Protein AF-A0A5N5CWW4-F1 (afdb_monomer)

Radius of gyration: 20.65 Å; Cα contacts (8 Å, |Δi|>4): 216; chains: 1; bounding box: 40×60×51 Å

Sequence (194 aa):
MAMMRKITRSNARIGARGPGAASEFDAEDDAEPREFLVQIKMPEDQSGAMPFVDSSMGDMQRRHPQTAERNAARVKLWEVLDKDEYKGAEMAYTYDFGDGWEHVVSVVGRAPATERITCTEGEGRGVAEDVGGTRGWERLKAAYRAENPDKEQKEKMRWFESEASNADRDGLGGNRAARWSKAEVNRSLAEAGL

Organism: NCBI:txid45133

Secondary structure (DSSP, 8-state):
-PPPPEE--------PPPP------SS-TT-S--S-SEEEEPPP-TT-S--SSHHHHTSGGG--TTSEEEEGGG--HHHHHTSGGGTT-EEEEEE-TTTTEEEEEE--------SS-------SPPPPTTS-HHHHHHHHHHHHH-SS--HHHHHHHHHHHHTSTT--TTTTTTTTTT---HHHHHHHHHHTT-

Mean predicted aligned error: 11.33 Å

pLDDT: mean 76.89, std 23.79, range [24.73, 98.38]

Structure (mmCIF, N/CA/C/O backbone):
data_AF-A0A5N5CWW4-F1
#
_entry.id   AF-A0A5N5CWW4-F1
#
loop_
_atom_site.group_PDB
_atom_site.id
_atom_site.type_symbol
_atom_site.label_atom_id
_atom_site.label_alt_id
_atom_site.label_comp_id
_atom_site.label_asym_id
_atom_site.label_entity_id
_atom_site.label_seq_id
_atom_site.pdbx_PDB_ins_code
_atom_site.Cartn_x
_atom_site.Cartn_y
_atom_site.Cartn_z
_atom_site.occupancy
_atom_site.B_iso_or_equiv
_atom_site.auth_seq_id
_atom_site.auth_comp_id
_atom_site.auth_asym_id
_atom_site.auth_atom_id
_atom_site.pdbx_PDB_model_num
ATOM 1 N N . MET A 1 1 ? -14.184 -6.454 13.287 1.00 32.53 1 MET A N 1
ATOM 2 C CA . MET A 1 1 ? -13.256 -6.072 12.199 1.00 32.53 1 MET A CA 1
ATOM 3 C C . MET A 1 1 ? -13.849 -4.891 11.434 1.00 32.53 1 MET A C 1
ATOM 5 O O . MET A 1 1 ? -15.057 -4.896 11.219 1.00 32.53 1 MET A O 1
ATOM 9 N N . ALA A 1 2 ? -13.053 -3.871 11.112 1.00 27.00 2 ALA A N 1
ATOM 10 C CA . ALA A 1 2 ? -13.451 -2.793 10.207 1.00 27.00 2 ALA A CA 1
ATOM 11 C C . ALA A 1 2 ? -13.185 -3.255 8.771 1.00 27.00 2 ALA A C 1
ATOM 13 O O . ALA A 1 2 ? -12.109 -3.779 8.492 1.00 27.00 2 ALA A O 1
ATOM 14 N N . MET A 1 3 ? -14.153 -3.104 7.874 1.00 25.17 3 MET A N 1
ATOM 15 C CA . MET A 1 3 ? -13.929 -3.351 6.451 1.00 25.17 3 MET A CA 1
ATOM 16 C C . MET A 1 3 ? -13.199 -2.118 5.890 1.00 25.17 3 MET A C 1
ATOM 18 O O . MET A 1 3 ? -13.699 -1.001 5.996 1.00 25.17 3 MET A O 1
ATOM 22 N N . MET A 1 4 ? -11.968 -2.317 5.414 1.00 27.86 4 MET A N 1
ATOM 23 C CA . MET A 1 4 ? -11.091 -1.258 4.905 1.00 27.86 4 MET A CA 1
ATOM 24 C C . MET A 1 4 ? -11.099 -1.294 3.378 1.00 27.86 4 MET A C 1
ATOM 26 O O . MET A 1 4 ? -10.860 -2.343 2.782 1.00 27.86 4 MET A O 1
ATOM 30 N N . ARG A 1 5 ? -11.349 -0.148 2.742 1.00 25.81 5 ARG A N 1
ATOM 31 C CA . ARG A 1 5 ? -11.110 0.047 1.308 1.00 25.81 5 ARG A CA 1
ATOM 32 C C . ARG A 1 5 ? -9.804 0.806 1.130 1.00 25.81 5 ARG A C 1
ATOM 34 O O . ARG A 1 5 ? -9.624 1.849 1.745 1.00 25.81 5 ARG A O 1
ATOM 41 N N . LYS A 1 6 ? -8.909 0.282 0.293 1.00 27.72 6 LYS A N 1
ATOM 42 C CA . LYS A 1 6 ? -7.669 0.956 -0.101 1.00 27.72 6 LYS A CA 1
ATOM 43 C C . LYS A 1 6 ? -7.986 1.893 -1.264 1.00 27.72 6 LYS A C 1
ATOM 45 O O . LYS A 1 6 ? -8.351 1.424 -2.335 1.00 27.72 6 LYS A O 1
ATOM 50 N N . ILE A 1 7 ? -7.841 3.199 -1.059 1.00 27.02 7 ILE A N 1
ATOM 51 C CA . ILE A 1 7 ? -7.834 4.188 -2.144 1.00 27.02 7 ILE A CA 1
ATOM 52 C C . ILE A 1 7 ? -6.430 4.785 -2.184 1.00 27.02 7 ILE A C 1
ATOM 54 O O . ILE A 1 7 ? -5.986 5.401 -1.217 1.00 27.02 7 ILE A O 1
ATOM 58 N N . THR A 1 8 ? -5.713 4.592 -3.287 1.00 27.00 8 THR A N 1
ATOM 59 C CA . THR A 1 8 ? -4.415 5.239 -3.518 1.00 27.00 8 THR A CA 1
ATOM 60 C C . THR A 1 8 ? -4.669 6.561 -4.240 1.00 27.00 8 THR A C 1
ATOM 62 O O . THR A 1 8 ? -5.159 6.557 -5.367 1.00 27.00 8 THR A O 1
ATOM 65 N N . ARG A 1 9 ? -4.377 7.701 -3.600 1.00 27.19 9 ARG A N 1
ATOM 66 C CA . ARG A 1 9 ? -4.393 9.019 -4.258 1.00 27.19 9 ARG A CA 1
ATOM 67 C C . ARG A 1 9 ? -2.968 9.463 -4.576 1.00 27.19 9 ARG A C 1
ATOM 69 O O . ARG A 1 9 ? -2.088 9.370 -3.734 1.00 27.19 9 ARG A O 1
ATOM 76 N N . SER A 1 10 ? -2.771 10.005 -5.774 1.00 27.44 10 SER A N 1
ATOM 77 C CA . SER A 1 10 ? -1.597 10.798 -6.140 1.00 27.44 10 SER A CA 1
ATOM 78 C C . SER A 1 10 ? -1.901 12.274 -5.874 1.00 27.44 10 SER A C 1
ATOM 80 O O . SER A 1 10 ? -2.689 12.868 -6.612 1.00 27.44 10 SER A O 1
ATOM 82 N N . ASN A 1 11 ? -1.308 12.883 -4.847 1.00 27.94 11 ASN A N 1
ATOM 83 C CA . ASN A 1 11 ? -1.429 14.326 -4.638 1.00 27.94 11 ASN A CA 1
ATOM 84 C C . ASN A 1 11 ? -0.206 15.056 -5.206 1.00 27.94 11 ASN A C 1
ATOM 86 O O . ASN A 1 11 ? 0.911 14.908 -4.720 1.00 27.94 11 ASN A O 1
ATOM 90 N N . ALA A 1 12 ? -0.438 15.899 -6.213 1.00 24.73 12 ALA A N 1
ATOM 91 C CA . ALA A 1 12 ? 0.430 17.027 -6.519 1.00 24.73 12 ALA A CA 1
ATOM 92 C C . ALA A 1 12 ? -0.084 18.232 -5.717 1.00 24.73 12 ALA A C 1
ATOM 94 O O . ALA A 1 12 ? -1.187 18.711 -5.972 1.00 24.73 12 ALA A O 1
ATOM 95 N N . ARG A 1 13 ? 0.687 18.724 -4.740 1.00 30.59 13 ARG A N 1
ATOM 96 C CA . ARG A 1 13 ? 0.419 20.017 -4.090 1.00 30.59 13 ARG A CA 1
ATOM 97 C C . ARG A 1 13 ? 1.291 21.081 -4.771 1.00 30.59 13 ARG A C 1
ATOM 99 O O . ARG A 1 13 ? 2.506 21.086 -4.605 1.00 30.59 13 ARG A O 1
ATOM 106 N N . ILE A 1 14 ? 0.671 21.968 -5.555 1.00 29.98 14 ILE A N 1
ATOM 107 C CA . ILE A 1 14 ? 1.264 23.239 -5.999 1.00 29.98 14 ILE A CA 1
ATOM 108 C C . ILE A 1 14 ? 0.719 24.318 -5.063 1.00 29.98 14 ILE A C 1
ATOM 110 O O . ILE A 1 14 ? -0.459 24.655 -5.135 1.00 29.98 14 ILE A O 1
ATOM 114 N N . GLY A 1 15 ? 1.569 24.841 -4.181 1.00 30.55 15 GLY A N 1
ATOM 115 C CA . GLY A 1 15 ? 1.293 26.041 -3.392 1.00 30.55 15 GLY A CA 1
ATOM 116 C C . GLY A 1 15 ? 2.209 27.167 -3.858 1.00 30.55 15 GLY A C 1
ATOM 117 O O . GLY A 1 15 ? 3.418 27.106 -3.644 1.00 30.55 15 GLY A O 1
ATOM 118 N N . ALA A 1 16 ? 1.651 28.172 -4.530 1.00 28.98 16 ALA A N 1
ATOM 119 C CA . ALA A 1 16 ? 2.377 29.374 -4.928 1.00 28.98 16 ALA A CA 1
ATOM 120 C C . ALA A 1 16 ? 2.618 30.279 -3.703 1.00 28.98 16 ALA A C 1
ATOM 122 O O . ALA A 1 16 ? 1.674 30.586 -2.980 1.00 28.98 16 ALA A O 1
ATOM 123 N N . ARG A 1 17 ? 3.861 30.737 -3.486 1.00 31.16 17 ARG A N 1
ATOM 124 C CA . ARG A 1 17 ? 4.183 31.830 -2.547 1.00 31.16 17 ARG A CA 1
ATOM 125 C C . ARG A 1 17 ? 4.415 33.125 -3.329 1.00 31.16 17 ARG A C 1
ATOM 127 O O . ARG A 1 17 ? 5.288 33.164 -4.193 1.00 31.16 17 ARG A O 1
ATOM 134 N N . GLY A 1 18 ? 3.663 34.176 -3.007 1.00 28.06 18 GLY A N 1
ATOM 135 C CA . GLY A 1 18 ? 4.027 35.567 -3.309 1.00 28.06 18 GLY A CA 1
ATOM 136 C C . GLY A 1 18 ? 4.811 36.184 -2.136 1.00 28.06 18 GLY A C 1
ATOM 137 O O . GLY A 1 18 ? 4.657 35.698 -1.014 1.00 28.06 18 GLY A O 1
ATOM 138 N N . PRO A 1 19 ? 5.666 37.204 -2.350 1.00 41.19 19 PRO A N 1
ATOM 139 C CA . PRO A 1 19 ? 6.548 37.724 -1.308 1.00 41.19 19 PRO A CA 1
ATOM 140 C C . PRO A 1 19 ? 5.951 38.951 -0.596 1.00 41.19 19 PRO A C 1
ATOM 142 O O . PRO A 1 19 ? 5.383 39.831 -1.237 1.00 41.19 19 PRO A O 1
ATOM 145 N N . GLY A 1 20 ? 6.153 39.049 0.720 1.00 27.48 20 GLY A N 1
ATOM 146 C CA . GLY A 1 20 ? 5.870 40.258 1.501 1.00 27.48 20 GLY A CA 1
ATOM 147 C C . GLY A 1 20 ? 6.023 40.011 3.001 1.00 27.48 20 GLY A C 1
ATOM 148 O O . GLY A 1 20 ? 5.318 39.184 3.557 1.00 27.48 20 GLY A O 1
ATOM 149 N N . ALA A 1 21 ? 6.992 40.681 3.620 1.00 33.19 21 ALA A N 1
ATOM 150 C CA . ALA A 1 21 ? 7.480 40.458 4.980 1.00 33.19 21 ALA A CA 1
ATOM 151 C C . ALA A 1 21 ? 6.640 41.135 6.079 1.00 33.19 21 ALA A C 1
ATOM 153 O O . ALA A 1 21 ? 6.164 42.245 5.865 1.00 33.19 21 ALA A O 1
ATOM 154 N N . ALA A 1 22 ? 6.600 40.535 7.274 1.00 28.39 22 ALA A N 1
ATOM 155 C CA . ALA A 1 22 ? 6.958 41.158 8.558 1.00 28.39 22 ALA A CA 1
ATOM 156 C C . ALA A 1 22 ? 6.936 40.101 9.680 1.00 28.39 22 ALA A C 1
ATOM 158 O O . ALA A 1 22 ? 6.179 39.141 9.625 1.00 28.39 22 ALA A O 1
ATOM 159 N N . SER A 1 23 ? 7.820 40.276 10.657 1.00 41.50 23 SER A N 1
ATOM 160 C CA . SER A 1 23 ? 8.049 39.424 11.823 1.00 41.50 23 SER A CA 1
ATOM 161 C C . SER A 1 23 ? 7.227 39.873 13.033 1.00 41.50 23 SER A C 1
ATOM 163 O O . SER A 1 23 ? 7.379 41.025 13.431 1.00 41.50 23 SER A O 1
ATOM 165 N N . GLU A 1 24 ? 6.513 38.957 13.687 1.00 32.34 24 GLU A N 1
ATOM 166 C CA . GLU A 1 24 ? 6.088 39.069 15.091 1.00 32.34 24 GLU A CA 1
ATOM 167 C C . GLU A 1 24 ? 6.234 37.686 15.747 1.00 32.34 24 GLU A C 1
ATOM 169 O O . GLU A 1 24 ? 5.484 36.753 15.486 1.00 32.34 24 GLU A O 1
ATOM 174 N N . PHE A 1 25 ? 7.301 37.541 16.532 1.00 36.69 25 PHE A N 1
ATOM 175 C CA . PHE A 1 25 ? 7.529 36.408 17.421 1.00 36.69 25 PHE A CA 1
ATOM 176 C C . PHE A 1 25 ? 6.499 36.465 18.568 1.00 36.69 25 PHE A C 1
ATOM 178 O O . PHE A 1 25 ? 6.293 37.531 19.145 1.00 36.69 25 PHE A O 1
ATOM 185 N N . ASP A 1 26 ? 5.922 35.305 18.897 1.00 34.69 26 ASP A N 1
ATOM 186 C CA . ASP A 1 26 ? 5.201 34.970 20.141 1.00 34.69 26 ASP A CA 1
ATOM 187 C C . ASP A 1 26 ? 3.669 35.176 20.232 1.00 34.69 26 ASP A C 1
ATOM 189 O O . ASP A 1 26 ? 3.158 35.404 21.330 1.00 34.69 26 ASP A O 1
ATOM 193 N N . ALA A 1 27 ? 2.898 35.005 19.143 1.00 36.25 27 ALA A N 1
ATOM 194 C CA . ALA A 1 27 ? 1.426 34.906 19.259 1.00 36.25 27 ALA A CA 1
ATOM 195 C C . ALA A 1 27 ? 0.663 34.136 18.146 1.00 36.25 27 ALA A C 1
ATOM 197 O O . ALA A 1 27 ? -0.496 34.456 17.898 1.00 36.25 27 ALA A O 1
ATOM 198 N N . GLU A 1 28 ? 1.240 33.125 17.482 1.00 40.12 28 GLU A N 1
ATOM 199 C CA . GLU A 1 28 ? 0.526 32.373 16.417 1.00 40.12 28 GLU A CA 1
ATOM 200 C C . GLU A 1 28 ? 0.679 30.838 16.479 1.00 40.12 28 GLU A C 1
ATOM 202 O O . GLU A 1 28 ? 0.595 30.164 15.459 1.00 40.12 28 GLU A O 1
ATOM 207 N N . ASP A 1 29 ? 0.846 30.233 17.660 1.00 42.72 29 ASP A N 1
ATOM 208 C CA . ASP A 1 29 ? 0.861 28.753 17.763 1.00 42.72 29 ASP A CA 1
ATOM 209 C C . ASP A 1 29 ? -0.559 28.127 17.784 1.00 42.72 29 ASP A C 1
ATOM 211 O O . ASP A 1 29 ? -0.733 26.910 17.856 1.00 42.72 29 ASP A O 1
ATOM 215 N N . ASP A 1 30 ? -1.594 28.970 17.664 1.00 48.00 30 ASP A N 1
ATOM 216 C CA . ASP A 1 30 ? -3.008 28.583 17.568 1.00 48.00 30 ASP A CA 1
ATOM 217 C C . ASP A 1 30 ? -3.563 28.590 16.123 1.00 48.00 30 ASP A C 1
ATOM 219 O O . ASP A 1 30 ? -4.758 28.361 15.924 1.00 48.00 30 ASP A O 1
ATOM 223 N N . ALA A 1 31 ? -2.732 28.854 15.104 1.00 54.62 31 ALA A N 1
ATOM 224 C CA . ALA A 1 31 ? -3.215 29.208 13.761 1.00 54.62 31 ALA A CA 1
ATOM 225 C C . ALA A 1 31 ? -3.203 28.084 12.706 1.00 54.62 31 ALA A C 1
ATOM 227 O O . ALA A 1 31 ? -3.960 28.168 11.736 1.00 54.62 31 ALA A O 1
ATOM 228 N N . GLU A 1 32 ? -2.394 27.033 12.853 1.00 56.59 32 GLU A N 1
ATOM 229 C CA . GLU A 1 32 ? -2.381 25.931 11.880 1.00 56.59 32 GLU A CA 1
ATOM 230 C C . GLU A 1 32 ? -3.501 24.931 12.227 1.00 56.59 32 GLU A C 1
ATOM 232 O O . GLU A 1 32 ? -3.465 24.297 13.285 1.00 56.59 32 GLU A O 1
ATOM 237 N N . PRO A 1 33 ? -4.540 24.776 11.382 1.00 63.44 33 PRO A N 1
ATOM 238 C CA . PRO A 1 33 ? -5.581 23.797 11.643 1.00 63.44 33 PRO A CA 1
ATOM 239 C C . PRO A 1 33 ? -4.962 22.399 11.651 1.00 63.44 33 PRO A C 1
ATOM 241 O O . PRO A 1 33 ? -4.379 21.972 10.655 1.00 63.44 33 PRO A O 1
ATOM 244 N N . ARG A 1 34 ? -5.134 21.667 12.760 1.00 67.38 34 ARG A N 1
ATOM 245 C CA . ARG A 1 34 ? -4.663 20.280 12.876 1.00 67.38 34 ARG A CA 1
ATOM 246 C C . ARG A 1 34 ? -5.070 19.455 11.649 1.00 67.38 34 ARG A C 1
ATOM 248 O O . ARG A 1 34 ? -6.258 19.279 11.377 1.00 67.38 34 ARG A O 1
ATOM 255 N N . GLU A 1 35 ? -4.088 18.909 10.933 1.00 75.12 35 GLU A N 1
ATOM 256 C CA . GLU A 1 35 ? -4.351 17.999 9.807 1.00 75.12 35 GLU A CA 1
ATOM 257 C C . GLU A 1 35 ? -4.931 16.664 10.313 1.00 75.12 35 GLU A C 1
ATOM 259 O O . GLU A 1 35 ? -5.760 16.046 9.646 1.00 75.12 35 GLU A O 1
ATOM 264 N N . PHE A 1 36 ? -4.566 16.251 11.536 1.00 83.81 36 PHE A N 1
ATOM 265 C CA . PHE A 1 36 ? -4.995 14.989 12.143 1.00 83.81 36 PHE A CA 1
ATOM 266 C C . PHE A 1 36 ? -5.551 15.168 13.562 1.00 83.81 36 PHE A C 1
ATOM 268 O O . PHE A 1 36 ? -5.040 15.956 14.361 1.00 83.81 36 PHE A O 1
ATOM 275 N N . LEU A 1 37 ? -6.565 14.363 13.904 1.00 84.94 37 LEU A N 1
ATOM 276 C CA . LEU A 1 37 ? -7.152 14.304 15.253 1.00 84.94 37 LEU A CA 1
ATOM 277 C C . LEU A 1 37 ? -6.210 13.634 16.269 1.00 84.94 37 LEU A C 1
ATOM 279 O O . LEU A 1 37 ? -6.139 14.049 17.423 1.00 84.94 37 LEU A O 1
ATOM 283 N N . VAL A 1 38 ? -5.492 12.595 15.837 1.00 88.44 38 VAL A N 1
ATOM 284 C CA . VAL A 1 38 ? -4.499 11.845 16.617 1.00 88.44 38 VAL A CA 1
ATOM 285 C C . VAL A 1 38 ? -3.483 11.231 15.658 1.00 88.44 38 VAL A C 1
ATOM 287 O O . VAL A 1 38 ? -3.852 10.791 14.569 1.00 88.44 38 VAL A O 1
ATOM 290 N N . GLN A 1 39 ? -2.220 11.161 16.070 1.00 88.25 39 GLN A N 1
ATOM 291 C CA . GLN A 1 39 ? -1.164 10.479 15.330 1.00 88.25 39 GLN A CA 1
ATOM 292 C C . GLN A 1 39 ? -0.705 9.255 16.120 1.00 88.25 39 GLN A C 1
ATOM 294 O O . GLN A 1 39 ? -0.367 9.346 17.300 1.00 88.25 39 GLN A O 1
ATOM 299 N N . ILE A 1 40 ? -0.722 8.084 15.487 1.00 87.75 40 ILE A N 1
ATOM 300 C CA . ILE A 1 40 ? -0.295 6.829 16.109 1.00 87.75 40 ILE A CA 1
ATOM 301 C C . ILE A 1 40 ? 0.982 6.385 15.410 1.00 87.75 40 ILE A C 1
ATOM 303 O O . ILE A 1 40 ? 0.954 6.065 14.225 1.00 87.75 40 ILE A O 1
ATOM 307 N N . LYS A 1 41 ? 2.094 6.381 16.142 1.00 85.19 41 LYS A N 1
ATOM 308 C CA . LYS A 1 41 ? 3.425 6.091 15.603 1.00 85.19 41 LYS A CA 1
ATOM 309 C C . LYS A 1 41 ? 3.938 4.762 16.122 1.00 85.19 41 LYS A C 1
ATOM 311 O O . LYS A 1 41 ? 3.713 4.417 17.287 1.00 85.19 41 LYS A O 1
ATOM 316 N N . MET A 1 42 ? 4.648 4.026 15.275 1.00 77.12 42 MET A N 1
ATOM 317 C CA . MET A 1 42 ? 5.473 2.925 15.764 1.00 77.12 42 MET A CA 1
ATOM 318 C C . MET A 1 42 ? 6.508 3.480 16.753 1.00 77.12 42 MET A C 1
ATOM 320 O O . MET A 1 42 ? 6.942 4.622 16.592 1.00 77.12 42 MET A O 1
ATOM 324 N N . PRO A 1 43 ? 6.866 2.729 17.808 1.00 67.06 43 PRO A N 1
ATOM 325 C CA . PRO A 1 43 ? 7.957 3.146 18.676 1.00 67.06 43 PRO A CA 1
ATOM 326 C C . PRO A 1 43 ? 9.224 3.339 17.841 1.00 67.06 43 PRO A C 1
ATOM 328 O O . PRO A 1 43 ? 9.528 2.499 16.996 1.00 67.06 43 PRO A O 1
ATOM 331 N N . GLU A 1 44 ? 9.964 4.419 18.096 1.00 62.50 44 GLU A N 1
ATOM 332 C CA . GLU A 1 44 ? 11.325 4.542 17.580 1.00 62.50 44 GLU A CA 1
ATOM 333 C C . GLU A 1 44 ? 12.128 3.321 18.040 1.00 62.50 44 GLU A C 1
ATOM 335 O O . GLU A 1 44 ? 12.092 2.948 19.219 1.00 62.50 44 GLU A O 1
ATOM 340 N N . ASP A 1 45 ? 12.818 2.675 17.101 1.00 53.06 45 ASP A N 1
ATOM 341 C CA . ASP A 1 45 ? 13.700 1.565 17.420 1.00 53.06 45 ASP A CA 1
ATOM 342 C C . ASP A 1 45 ? 14.857 2.071 18.294 1.00 53.06 45 ASP A C 1
ATOM 344 O O . ASP A 1 45 ? 15.797 2.713 17.826 1.00 53.06 45 ASP A O 1
ATOM 348 N N . GLN A 1 46 ? 14.782 1.776 19.593 1.00 47.44 46 GLN A N 1
ATOM 349 C CA . GLN A 1 46 ? 15.811 2.136 20.570 1.00 47.44 46 GLN A CA 1
ATOM 350 C C . GLN A 1 46 ? 17.077 1.274 20.440 1.00 47.44 46 GLN A C 1
ATOM 352 O O . GLN A 1 46 ? 18.048 1.521 21.155 1.00 47.44 46 GLN A O 1
ATOM 357 N N . SER A 1 47 ? 17.090 0.258 19.564 1.00 46.59 47 SER A N 1
ATOM 358 C CA . SER A 1 47 ? 18.227 -0.656 19.403 1.00 46.59 47 SER A CA 1
ATOM 359 C C . SER A 1 47 ? 19.440 -0.016 18.721 1.00 46.59 47 SER A C 1
ATOM 361 O O . SER A 1 47 ? 20.534 -0.577 18.769 1.00 46.59 47 SER A O 1
ATOM 363 N N . GLY A 1 48 ? 19.268 1.147 18.080 1.00 44.28 48 GLY A N 1
ATOM 364 C CA . GLY A 1 48 ? 20.339 1.840 17.362 1.00 44.28 48 GLY A CA 1
ATOM 365 C C . GLY A 1 48 ? 20.858 1.091 16.129 1.00 44.28 48 GLY A C 1
ATOM 366 O O . GLY A 1 48 ? 21.813 1.556 15.508 1.00 44.28 48 GLY A O 1
ATOM 367 N N . ALA A 1 49 ? 20.251 -0.043 15.754 1.00 43.91 49 ALA A N 1
ATOM 368 C CA . ALA A 1 49 ? 20.735 -0.877 14.661 1.00 43.91 49 ALA A CA 1
ATOM 369 C C . ALA A 1 49 ? 20.375 -0.315 13.279 1.00 43.91 49 ALA A C 1
ATOM 371 O O . ALA A 1 49 ? 21.145 -0.528 12.350 1.00 43.91 49 ALA A O 1
ATOM 372 N N . MET A 1 50 ? 19.279 0.444 13.134 1.00 42.06 50 MET A N 1
ATOM 373 C CA . MET A 1 50 ? 18.922 1.147 11.889 1.00 42.06 50 MET A CA 1
ATOM 374 C C . MET A 1 50 ? 18.038 2.389 12.159 1.00 42.06 50 MET A C 1
ATOM 376 O O . MET A 1 50 ? 16.858 2.387 11.820 1.00 42.06 50 MET A O 1
ATOM 380 N N . PRO A 1 51 ? 18.564 3.494 12.720 1.00 41.50 51 PRO A N 1
ATOM 381 C CA . PRO A 1 51 ? 17.772 4.706 12.982 1.00 41.50 51 PRO A CA 1
ATOM 382 C C . PRO A 1 51 ? 17.421 5.519 11.713 1.00 41.50 51 PRO A C 1
ATOM 384 O O . PRO A 1 51 ? 16.947 6.648 11.814 1.00 41.50 51 PRO A O 1
ATOM 387 N N . PHE A 1 52 ? 17.694 5.006 10.507 1.00 42.47 52 PHE A N 1
ATOM 388 C CA . PHE A 1 52 ? 17.879 5.870 9.339 1.00 42.47 52 PHE A CA 1
ATOM 389 C C . PHE A 1 52 ? 16.699 5.991 8.375 1.00 42.47 52 PHE A C 1
ATOM 391 O O . PHE A 1 52 ? 16.514 7.088 7.858 1.00 42.47 52 PHE A O 1
ATOM 398 N N . VAL A 1 53 ? 15.898 4.956 8.113 1.00 48.47 53 VAL A N 1
ATOM 399 C CA . VAL A 1 53 ? 14.958 5.059 6.977 1.00 48.47 53 VAL A CA 1
ATOM 400 C C . VAL A 1 53 ? 13.757 5.947 7.319 1.00 48.47 53 VAL A C 1
ATOM 402 O O . VAL A 1 53 ? 13.559 6.972 6.673 1.00 48.47 53 VAL A O 1
ATOM 405 N N . ASP A 1 54 ? 13.035 5.648 8.403 1.00 47.69 54 ASP A N 1
ATOM 406 C CA . ASP A 1 54 ? 11.854 6.436 8.781 1.00 47.69 54 ASP A CA 1
ATOM 407 C C . ASP A 1 54 ? 12.199 7.632 9.685 1.00 47.69 54 ASP A C 1
ATOM 409 O O . ASP A 1 54 ? 11.862 8.785 9.390 1.00 47.69 54 ASP A O 1
ATOM 413 N N . SER A 1 55 ? 12.941 7.408 10.769 1.00 48.06 55 SER A N 1
ATOM 414 C CA . SER A 1 55 ? 13.170 8.449 11.780 1.00 48.06 55 SER A CA 1
ATOM 415 C C . SER A 1 55 ? 13.999 9.640 11.273 1.00 48.06 55 SER A C 1
ATOM 417 O O . SER A 1 55 ? 13.779 10.763 11.724 1.00 48.06 55 SER A O 1
ATOM 419 N N . SER A 1 56 ? 14.922 9.433 10.321 1.00 46.66 56 SER A N 1
ATOM 420 C CA . SER A 1 56 ? 15.832 10.493 9.851 1.00 46.66 56 SER A CA 1
ATOM 421 C C . SER A 1 56 ? 15.345 11.265 8.617 1.00 46.66 56 SER A C 1
ATOM 423 O O . SER A 1 56 ? 15.760 12.409 8.428 1.00 46.66 56 SER A O 1
ATOM 425 N N . MET A 1 57 ? 14.450 10.692 7.799 1.00 51.00 57 MET A N 1
ATOM 426 C CA . MET A 1 57 ? 14.054 11.295 6.516 1.00 51.00 57 MET A CA 1
ATOM 427 C C . MET A 1 57 ? 12.703 12.024 6.523 1.00 51.00 57 MET A C 1
ATOM 429 O O . MET A 1 57 ? 12.486 12.863 5.651 1.00 51.00 57 MET A O 1
ATOM 433 N N . GLY A 1 58 ? 11.808 11.786 7.496 1.00 52.72 58 GLY A N 1
ATOM 434 C CA . GLY A 1 58 ? 10.482 12.425 7.448 1.00 52.72 58 GLY A CA 1
ATOM 435 C C . GLY A 1 58 ? 9.645 12.492 8.727 1.00 52.72 58 GLY A C 1
ATOM 436 O O . GLY A 1 58 ? 8.570 13.091 8.685 1.00 52.72 58 GLY A O 1
ATOM 437 N N . ASP A 1 59 ? 10.063 11.910 9.859 1.00 60.88 59 ASP A N 1
ATOM 438 C CA . ASP A 1 59 ? 9.223 11.934 11.073 1.00 60.88 59 ASP A CA 1
ATOM 439 C C . ASP A 1 59 ? 9.170 13.317 11.750 1.00 60.88 59 ASP A C 1
ATOM 441 O O . ASP A 1 59 ? 8.094 13.792 12.115 1.00 60.88 59 ASP A O 1
ATOM 445 N N . MET A 1 60 ? 10.308 14.021 11.852 1.00 53.31 60 MET A N 1
ATOM 446 C CA . MET A 1 60 ? 10.358 15.344 12.498 1.00 53.31 60 MET A CA 1
ATOM 447 C C . MET A 1 60 ? 9.511 16.404 11.780 1.00 53.31 60 MET A C 1
ATOM 449 O O . MET A 1 60 ? 8.917 17.251 12.439 1.00 53.31 60 MET A O 1
ATOM 453 N N . GLN A 1 61 ? 9.412 16.346 10.448 1.00 57.12 61 GLN A N 1
ATOM 454 C CA . GLN A 1 61 ? 8.610 17.294 9.656 1.00 57.12 61 GLN A CA 1
ATOM 455 C C . GLN A 1 61 ? 7.097 17.047 9.759 1.00 57.12 61 GLN A C 1
ATOM 457 O O . GLN A 1 61 ? 6.316 17.859 9.275 1.00 57.12 61 GLN A O 1
ATOM 462 N N . ARG A 1 62 ? 6.675 15.933 10.370 1.00 64.56 62 ARG A N 1
ATOM 463 C CA . ARG A 1 62 ? 5.266 15.520 10.472 1.00 64.56 62 ARG A CA 1
ATOM 464 C C . ARG A 1 62 ? 4.716 15.568 11.894 1.00 64.56 62 ARG A C 1
ATOM 466 O O . ARG A 1 62 ? 3.647 15.013 12.150 1.00 64.56 62 ARG A O 1
ATOM 473 N N . ARG A 1 63 ? 5.442 16.211 12.811 1.00 68.81 63 ARG A N 1
ATOM 474 C CA . ARG A 1 63 ? 4.930 16.564 14.137 1.00 68.81 63 ARG A CA 1
ATOM 475 C C . ARG A 1 63 ? 4.071 17.813 14.008 1.00 68.81 63 ARG A C 1
ATOM 477 O O . ARG A 1 63 ? 4.497 18.785 13.393 1.00 68.81 63 ARG A O 1
ATOM 484 N N . HIS A 1 64 ? 2.889 17.788 14.607 1.00 69.69 64 HIS A N 1
ATOM 485 C CA . HIS A 1 64 ? 2.015 18.952 14.677 1.00 69.69 64 HIS A CA 1
ATOM 486 C C . HIS A 1 64 ? 1.791 19.311 16.150 1.00 69.69 64 HIS A C 1
ATOM 488 O O . HIS A 1 64 ? 1.392 18.427 16.914 1.00 69.69 64 HIS A O 1
ATOM 494 N N . PRO A 1 65 ? 2.015 20.571 16.571 1.00 71.75 65 PRO A N 1
ATOM 495 C CA . PRO A 1 65 ? 1.975 20.956 17.986 1.00 71.75 65 PRO A CA 1
ATOM 496 C C . PRO A 1 65 ? 0.617 20.671 18.644 1.00 71.75 65 PRO A C 1
ATOM 498 O O . PRO A 1 65 ? 0.552 20.347 19.827 1.00 71.75 65 PRO A O 1
ATOM 501 N N . GLN A 1 66 ? -0.466 20.706 17.862 1.00 77.44 66 GLN A N 1
ATOM 502 C CA . GLN A 1 66 ? -1.831 20.463 18.342 1.00 77.44 66 GLN A CA 1
ATOM 503 C C . GLN A 1 66 ? -2.368 19.041 18.072 1.00 77.44 66 GLN A C 1
ATOM 505 O O . GLN A 1 66 ? -3.531 18.758 18.368 1.00 77.44 66 GLN A O 1
ATOM 510 N N . THR A 1 67 ? -1.571 18.135 17.490 1.00 82.94 67 THR A N 1
ATOM 511 C CA . THR A 1 67 ? -1.998 16.744 17.255 1.00 82.94 67 THR A CA 1
ATOM 512 C C . THR A 1 67 ? -1.376 15.836 18.303 1.00 82.94 67 THR A C 1
ATOM 514 O O . THR A 1 67 ? -0.161 15.689 18.382 1.00 82.94 67 THR A O 1
ATOM 517 N N . ALA A 1 68 ? -2.218 15.176 19.098 1.00 85.50 68 ALA A N 1
ATOM 518 C CA . ALA A 1 68 ? -1.741 14.237 20.103 1.00 85.50 68 ALA A CA 1
ATOM 519 C C . ALA A 1 68 ? -1.045 13.029 19.452 1.00 85.50 68 ALA A C 1
ATOM 521 O O . ALA A 1 68 ? -1.637 12.344 18.614 1.00 85.50 68 ALA A O 1
ATOM 522 N N . GLU A 1 69 ? 0.175 12.725 19.893 1.00 87.06 69 GLU A N 1
ATOM 523 C CA . GLU A 1 69 ? 0.911 11.530 19.480 1.00 87.06 69 GLU A CA 1
ATOM 524 C C . GLU A 1 69 ? 0.701 10.373 20.468 1.00 87.06 69 GLU A C 1
ATOM 526 O O . GLU A 1 69 ? 0.684 10.548 21.691 1.00 87.06 69 GLU A O 1
ATOM 531 N N . ARG A 1 70 ? 0.547 9.153 19.947 1.00 88.31 70 ARG A N 1
ATOM 532 C CA . ARG A 1 70 ? 0.428 7.922 20.741 1.00 88.31 70 ARG A CA 1
ATOM 533 C C . ARG A 1 70 ? 1.321 6.823 20.171 1.00 88.31 70 ARG A C 1
ATOM 535 O O . ARG A 1 70 ? 1.469 6.685 18.963 1.00 88.31 70 ARG A O 1
ATOM 542 N N . ASN A 1 71 ? 1.860 5.984 21.053 1.00 86.75 71 ASN A N 1
ATOM 543 C CA . ASN A 1 71 ? 2.682 4.835 20.673 1.00 86.75 71 ASN A CA 1
ATOM 544 C C . ASN A 1 71 ? 1.804 3.638 20.268 1.00 86.75 71 ASN A C 1
ATOM 546 O O . ASN A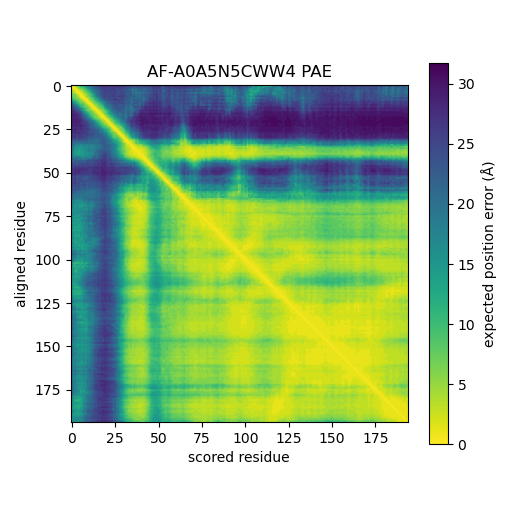 1 71 ? 1.051 3.124 21.097 1.00 86.75 71 ASN A O 1
ATOM 550 N N . ALA A 1 72 ? 1.947 3.160 19.032 1.00 86.88 72 ALA A N 1
ATOM 551 C CA . ALA A 1 72 ? 1.176 2.063 18.449 1.00 86.88 72 ALA A CA 1
ATOM 552 C C . ALA A 1 72 ? 1.215 0.772 19.282 1.00 86.88 72 ALA A C 1
ATOM 554 O O . ALA A 1 72 ? 0.200 0.090 19.398 1.00 86.88 72 ALA A O 1
ATOM 555 N N . ALA A 1 73 ? 2.336 0.463 19.945 1.00 86.56 73 ALA A N 1
ATOM 556 C CA . ALA A 1 73 ? 2.460 -0.726 20.795 1.00 86.56 73 ALA A CA 1
ATOM 557 C C . ALA A 1 73 ? 1.577 -0.660 22.056 1.00 86.56 73 ALA A C 1
ATOM 559 O O . ALA A 1 73 ? 1.296 -1.681 22.687 1.00 86.56 73 ALA A O 1
ATOM 560 N N . ARG A 1 74 ? 1.139 0.546 22.437 1.00 89.62 74 ARG A N 1
ATOM 561 C CA . ARG A 1 74 ? 0.344 0.820 23.643 1.00 89.62 74 ARG A CA 1
ATOM 562 C C . ARG A 1 74 ? -1.094 1.226 23.336 1.00 89.62 74 ARG A C 1
ATOM 564 O O . ARG A 1 74 ? -1.816 1.580 24.263 1.00 89.62 74 ARG A O 1
ATOM 571 N N . VAL A 1 75 ? -1.498 1.203 22.068 1.00 89.75 75 VAL A N 1
ATOM 572 C CA . VAL A 1 75 ? -2.853 1.558 21.644 1.00 89.75 75 VAL A CA 1
ATOM 573 C C . VAL A 1 75 ? -3.527 0.337 21.051 1.00 89.75 75 VAL A C 1
ATOM 575 O O . VAL A 1 75 ? -2.996 -0.322 20.160 1.00 89.75 75 VAL A O 1
ATOM 578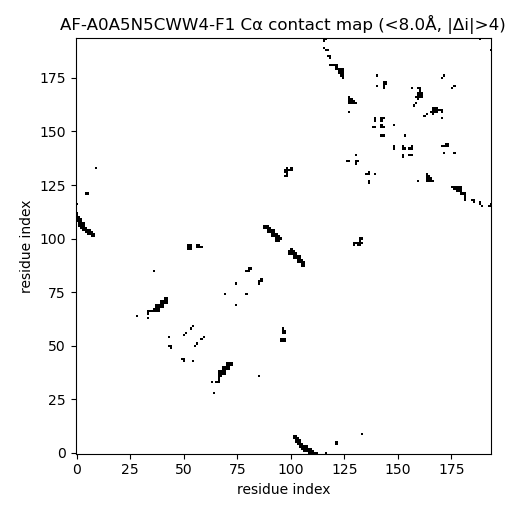 N N . LYS A 1 76 ? -4.725 0.032 21.538 1.00 89.44 76 LYS A N 1
ATOM 579 C CA . LYS A 1 76 ? -5.589 -0.967 20.914 1.00 89.44 76 LYS A CA 1
ATOM 580 C C . LYS A 1 76 ? -6.534 -0.283 19.939 1.00 89.44 76 LYS A C 1
ATOM 582 O O . LYS A 1 76 ? -7.000 0.827 20.180 1.00 89.44 76 LYS A O 1
ATOM 587 N N . LEU A 1 77 ? -6.851 -0.966 18.840 1.00 87.31 77 LEU A N 1
ATOM 588 C CA . LEU A 1 77 ? -7.649 -0.384 17.761 1.00 87.31 77 LEU A CA 1
ATOM 589 C C . LEU A 1 77 ? -9.023 0.117 18.249 1.00 87.31 77 LEU A C 1
ATOM 591 O O . LEU A 1 77 ? -9.462 1.187 17.842 1.00 87.31 77 LEU A O 1
ATOM 595 N N . TRP A 1 78 ? -9.678 -0.609 19.161 1.00 86.75 78 TRP A N 1
ATOM 596 C CA . TRP A 1 78 ? -10.977 -0.210 19.718 1.00 86.75 78 TRP A CA 1
ATOM 597 C C . TRP A 1 78 ? -10.905 1.057 20.585 1.00 86.75 78 TRP A C 1
ATOM 599 O O . TRP A 1 78 ? -11.849 1.833 20.590 1.00 86.75 78 TRP A O 1
ATOM 609 N N . GLU A 1 79 ? -9.777 1.344 21.246 1.00 89.00 79 GLU A N 1
ATOM 610 C CA . GLU A 1 79 ? -9.604 2.577 22.042 1.00 89.00 79 GLU A CA 1
ATOM 611 C C . GLU A 1 79 ? -9.598 3.846 21.183 1.00 89.00 79 GLU A C 1
ATOM 613 O O . GLU A 1 79 ? -9.700 4.960 21.702 1.00 89.00 79 GLU A O 1
ATOM 618 N N . VAL A 1 80 ? -9.405 3.673 19.878 1.00 89.06 80 VAL A N 1
ATOM 619 C CA . VAL A 1 80 ? -9.507 4.725 18.876 1.00 89.06 80 VAL A CA 1
ATOM 620 C C . VAL A 1 80 ? -10.881 4.605 18.226 1.00 89.06 80 VAL A C 1
ATOM 622 O O . VAL A 1 80 ? -11.732 5.464 18.419 1.00 89.06 80 VAL A O 1
ATOM 625 N N . LEU A 1 81 ? -11.156 3.497 17.539 1.00 87.62 81 LEU A N 1
ATOM 626 C CA . LEU A 1 81 ? -12.339 3.379 16.685 1.00 87.62 81 LEU A CA 1
ATOM 627 C C . LEU A 1 81 ? -13.692 3.422 17.421 1.00 87.62 81 LEU A C 1
ATOM 629 O O . LEU A 1 81 ? -14.711 3.604 16.753 1.00 87.62 81 LEU A O 1
ATOM 633 N N . ASP A 1 82 ? -13.740 3.218 18.743 1.00 88.56 82 ASP A N 1
ATOM 634 C CA . ASP A 1 82 ? -14.985 3.289 19.530 1.00 88.56 82 ASP A CA 1
ATOM 635 C C . ASP A 1 82 ? -15.277 4.694 20.075 1.00 88.56 82 ASP A C 1
ATOM 637 O O . ASP A 1 82 ? -16.390 4.941 20.543 1.00 88.56 82 ASP A O 1
ATOM 641 N N . LYS A 1 83 ? -14.320 5.628 20.011 1.00 89.69 83 LYS A N 1
ATOM 642 C CA . LYS A 1 83 ? -14.529 6.995 20.498 1.00 89.69 83 LYS A CA 1
ATOM 643 C C . LYS A 1 83 ? -15.444 7.773 19.563 1.00 89.69 83 LYS A C 1
ATOM 645 O O . LYS A 1 83 ? -15.203 7.827 18.359 1.00 89.69 83 LYS A O 1
ATOM 650 N N . ASP A 1 84 ? -16.434 8.451 20.140 1.00 89.81 84 ASP A N 1
ATOM 651 C CA . ASP A 1 84 ? -17.367 9.302 19.393 1.00 89.81 84 ASP A CA 1
ATOM 652 C C . ASP A 1 84 ? -16.653 10.383 18.573 1.00 89.81 84 ASP A C 1
ATOM 654 O O . ASP A 1 84 ? -17.047 10.639 17.441 1.00 89.81 84 ASP A O 1
ATOM 658 N N . GLU A 1 85 ? -15.555 10.939 19.095 1.00 88.38 85 GLU A N 1
ATOM 659 C CA . GLU A 1 85 ? -14.721 11.934 18.405 1.00 88.38 85 GLU A CA 1
ATOM 660 C C . GLU A 1 85 ? -14.170 11.440 17.055 1.00 88.38 85 GLU A C 1
ATOM 662 O O . GLU A 1 85 ? -13.955 12.241 16.150 1.00 88.38 85 GLU A O 1
ATOM 667 N N . TYR A 1 86 ? -13.940 10.132 16.900 1.00 87.44 86 TYR A N 1
ATOM 668 C CA . TYR A 1 86 ? -13.328 9.556 15.695 1.00 87.44 86 TYR A CA 1
ATOM 669 C C . TYR A 1 86 ? -14.346 8.841 14.798 1.00 87.44 86 TYR A C 1
ATOM 671 O O . TYR A 1 86 ? -13.980 8.272 13.766 1.00 87.44 86 TYR A O 1
ATOM 679 N N . LYS A 1 87 ? -15.636 8.852 15.160 1.00 86.88 87 LYS A N 1
ATOM 680 C CA . LYS A 1 87 ? -16.682 8.246 14.331 1.00 86.88 87 LYS A CA 1
ATOM 681 C C . LYS A 1 87 ? -16.778 8.971 12.990 1.00 86.88 87 LYS A C 1
ATOM 683 O O . LYS A 1 87 ? -16.989 10.175 12.934 1.00 86.88 87 LYS A O 1
ATOM 688 N N . GLY A 1 88 ? -16.653 8.207 11.906 1.00 85.00 88 GLY A N 1
ATOM 689 C CA . GLY A 1 88 ? -16.700 8.728 10.538 1.00 85.00 88 GLY A CA 1
ATOM 690 C C . GLY A 1 88 ? -15.396 9.366 10.048 1.00 85.00 88 GLY A C 1
ATOM 691 O O . GLY A 1 88 ? -15.350 9.791 8.898 1.00 85.00 88 GLY A O 1
ATOM 692 N N . ALA A 1 89 ? -14.344 9.409 10.871 1.00 87.56 89 ALA A N 1
ATOM 693 C CA . ALA A 1 89 ? -13.035 9.884 10.442 1.00 87.56 89 ALA A CA 1
ATOM 694 C C . ALA A 1 89 ? -12.339 8.871 9.513 1.00 87.56 89 ALA A C 1
ATOM 696 O O . ALA A 1 89 ? -12.502 7.654 9.651 1.00 87.56 89 ALA A O 1
ATOM 697 N N . GLU A 1 90 ? -11.525 9.385 8.593 1.00 89.50 90 GLU A N 1
ATOM 698 C CA . GLU A 1 90 ? -10.580 8.587 7.811 1.00 89.50 90 GLU A CA 1
ATOM 699 C C . GLU A 1 90 ? -9.222 8.546 8.515 1.00 89.50 90 GLU A C 1
ATOM 701 O O . GLU A 1 90 ? -8.821 9.494 9.191 1.00 89.50 90 GLU A O 1
ATOM 706 N N . MET A 1 91 ? -8.501 7.440 8.350 1.00 89.75 91 MET A N 1
ATOM 707 C CA . MET A 1 91 ? -7.128 7.304 8.822 1.00 89.75 91 MET A CA 1
ATOM 708 C C . MET A 1 91 ? -6.187 7.395 7.625 1.00 89.75 91 MET A C 1
ATOM 710 O O . MET A 1 91 ? -6.333 6.642 6.662 1.00 89.75 91 MET A O 1
ATOM 714 N N . ALA A 1 92 ? -5.202 8.284 7.700 1.00 89.81 92 ALA A N 1
ATOM 715 C CA . ALA A 1 92 ? -4.051 8.241 6.813 1.00 89.81 92 ALA A CA 1
ATOM 716 C C . ALA A 1 92 ? -3.011 7.290 7.414 1.00 89.81 92 ALA A C 1
ATOM 718 O O . ALA A 1 92 ? -2.605 7.443 8.566 1.00 89.81 92 ALA A O 1
ATOM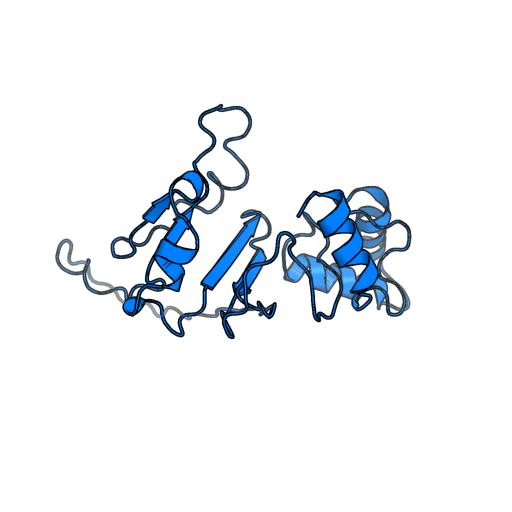 719 N N . TYR A 1 93 ? -2.601 6.292 6.642 1.00 87.56 93 TYR A N 1
ATOM 720 C CA . TYR A 1 93 ? -1.517 5.386 6.980 1.00 87.56 93 TYR A CA 1
ATOM 721 C C . TYR A 1 93 ? -0.375 5.616 6.004 1.00 87.56 93 TYR A C 1
ATOM 723 O O . TYR A 1 93 ? -0.510 5.332 4.814 1.00 87.56 93 TYR A O 1
ATOM 731 N N . THR A 1 94 ? 0.734 6.138 6.514 1.00 86.00 94 THR A N 1
ATOM 732 C CA . THR A 1 94 ? 1.958 6.310 5.740 1.00 86.00 94 THR A CA 1
ATOM 733 C C . THR A 1 94 ? 2.965 5.252 6.155 1.00 86.00 94 THR A C 1
ATOM 735 O O . THR A 1 94 ? 3.193 5.069 7.352 1.00 86.00 94 THR A O 1
ATOM 738 N N . TYR A 1 95 ? 3.569 4.575 5.187 1.00 83.50 95 TYR A N 1
ATOM 739 C CA . TYR A 1 95 ? 4.676 3.648 5.420 1.00 83.50 95 TYR A CA 1
ATOM 740 C C . TYR A 1 95 ? 5.820 3.940 4.454 1.00 83.50 95 TYR A C 1
ATOM 742 O O . TYR A 1 95 ? 5.582 4.581 3.430 1.00 83.50 95 TYR A O 1
ATOM 750 N N . ASP A 1 96 ? 7.023 3.476 4.813 1.00 77.44 96 ASP A N 1
ATOM 751 C CA . ASP A 1 96 ? 8.269 3.713 4.076 1.00 77.44 96 ASP A CA 1
ATOM 752 C C . ASP A 1 96 ? 8.449 5.205 3.790 1.00 77.44 96 ASP A C 1
ATOM 754 O O . ASP A 1 96 ? 8.014 5.743 2.774 1.00 77.44 96 ASP A O 1
ATOM 758 N N . PHE A 1 97 ? 9.042 5.925 4.735 1.00 76.81 97 PHE A N 1
ATOM 759 C CA . PHE A 1 97 ? 9.161 7.374 4.627 1.00 76.81 97 PHE A CA 1
ATOM 760 C C . PHE A 1 97 ? 10.158 7.820 3.552 1.00 76.81 97 PHE A C 1
ATOM 762 O O . PHE A 1 97 ? 10.169 9.011 3.239 1.00 76.81 97 PHE A O 1
ATOM 769 N N . GLY A 1 98 ? 10.938 6.901 2.970 1.00 80.62 98 GLY A N 1
ATOM 770 C CA . GLY A 1 98 ? 11.729 7.167 1.771 1.00 80.62 98 GLY A CA 1
ATOM 771 C C . GLY A 1 98 ? 10.834 7.358 0.545 1.00 80.62 98 GLY A C 1
ATOM 772 O O . GLY A 1 98 ? 10.891 8.405 -0.105 1.00 80.62 98 GLY A O 1
ATOM 773 N N . ASP A 1 99 ? 9.962 6.386 0.265 1.00 83.94 99 ASP A N 1
ATOM 774 C CA . ASP A 1 99 ? 9.027 6.439 -0.873 1.00 83.94 99 ASP A CA 1
ATOM 775 C C . ASP A 1 99 ? 7.738 7.232 -0.579 1.00 83.94 99 ASP A C 1
ATOM 777 O O . ASP A 1 99 ? 7.071 7.726 -1.497 1.00 83.94 99 ASP A O 1
ATOM 781 N N . GLY A 1 100 ? 7.392 7.376 0.700 1.00 85.19 100 GLY A N 1
ATOM 782 C CA . GLY A 1 100 ? 6.245 8.127 1.198 1.00 85.19 100 GLY A CA 1
ATOM 783 C C . GLY A 1 100 ? 4.906 7.515 0.797 1.00 85.19 100 GLY A C 1
ATOM 784 O O . GLY A 1 100 ? 4.023 8.231 0.320 1.00 85.19 100 GLY A O 1
ATOM 785 N N . TRP A 1 101 ? 4.733 6.201 0.949 1.00 87.25 101 TRP A N 1
ATOM 786 C CA . TRP A 1 101 ? 3.487 5.546 0.557 1.00 87.25 101 TRP A CA 1
ATOM 787 C C . TRP A 1 101 ? 2.337 5.922 1.478 1.00 87.25 101 TRP A C 1
ATOM 789 O O . TRP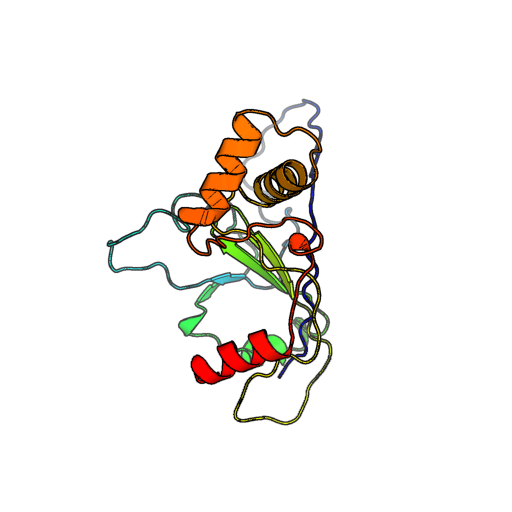 A 1 101 ? 2.341 5.580 2.654 1.00 87.25 101 TRP A O 1
ATOM 799 N N . GLU A 1 102 ? 1.312 6.569 0.929 1.00 88.81 102 GLU A N 1
ATOM 800 C CA . GLU A 1 102 ? 0.114 6.964 1.668 1.00 88.81 102 GLU A CA 1
ATOM 801 C C . GLU A 1 102 ? -1.079 6.062 1.328 1.00 88.81 102 GLU A C 1
ATOM 803 O O . GLU A 1 102 ? -1.396 5.773 0.166 1.00 88.81 102 GLU A O 1
ATOM 808 N N . HIS A 1 103 ? -1.780 5.614 2.363 1.00 87.75 103 HIS A N 1
ATOM 809 C CA . HIS A 1 103 ? -3.031 4.877 2.273 1.00 87.75 103 HIS A CA 1
ATOM 810 C C . HIS A 1 103 ? -4.110 5.602 3.057 1.00 87.75 103 HIS A C 1
ATOM 812 O O . HIS A 1 103 ? -3.926 5.937 4.222 1.00 87.75 103 HIS A O 1
ATOM 818 N N . VAL A 1 104 ? -5.263 5.797 2.426 1.00 90.94 104 VAL A N 1
ATOM 819 C CA . VAL A 1 104 ? -6.471 6.217 3.132 1.00 90.94 104 VAL A CA 1
ATOM 820 C C . VAL A 1 104 ? -7.217 4.969 3.570 1.00 90.94 104 VAL A C 1
ATOM 822 O O . VAL A 1 104 ? -7.429 4.048 2.778 1.00 90.94 104 VAL A O 1
ATOM 825 N N . VAL A 1 105 ? -7.586 4.938 4.843 1.00 90.75 105 VAL A N 1
ATOM 826 C CA . VAL A 1 105 ? -8.218 3.802 5.491 1.00 90.75 105 VAL A CA 1
ATOM 827 C C . VAL A 1 105 ? -9.491 4.269 6.186 1.00 90.75 105 VAL A C 1
ATOM 829 O O . VAL A 1 105 ? -9.451 5.022 7.157 1.00 90.75 105 VAL A O 1
ATOM 832 N N . SER A 1 106 ? -10.628 3.772 5.711 1.00 90.56 106 SER A N 1
ATOM 833 C CA . SER A 1 106 ? -11.950 4.126 6.239 1.00 90.56 106 SER A CA 1
ATOM 834 C C . SER A 1 106 ? -12.593 2.925 6.936 1.00 90.56 106 SER A C 1
ATOM 836 O O . SER A 1 106 ? -12.426 1.779 6.512 1.00 90.56 106 SER A O 1
ATOM 838 N N . VAL A 1 107 ? -13.353 3.180 8.003 1.00 90.06 107 VAL A N 1
ATOM 839 C CA . VAL A 1 107 ? -14.129 2.155 8.717 1.00 90.06 107 VAL A CA 1
ATOM 840 C C . VAL A 1 107 ? -15.560 2.166 8.198 1.00 90.06 107 VAL A C 1
ATOM 842 O O . VAL A 1 107 ? -16.329 3.061 8.533 1.00 90.06 107 VAL A O 1
ATOM 845 N N . VAL A 1 108 ? -15.943 1.160 7.408 1.00 88.94 108 VAL A N 1
ATOM 846 C CA . VAL A 1 108 ? -17.295 1.122 6.805 1.00 88.94 108 VAL A CA 1
ATOM 847 C C . VAL A 1 108 ? -18.333 0.363 7.639 1.00 88.94 108 VAL A C 1
ATOM 849 O O . VAL A 1 108 ? -19.510 0.342 7.294 1.00 88.94 108 VAL A O 1
ATOM 852 N N . GLY A 1 109 ? -17.925 -0.279 8.736 1.00 87.56 109 GLY A N 1
ATOM 853 C CA . GLY A 1 109 ? -18.851 -1.015 9.591 1.00 87.56 109 GLY A CA 1
ATOM 854 C C . GLY A 1 109 ? -18.176 -1.886 10.644 1.00 87.56 109 GLY A C 1
ATOM 855 O O . GLY A 1 109 ? -16.949 -1.910 10.780 1.00 87.56 109 GLY A O 1
ATOM 856 N N . ARG A 1 110 ? -19.009 -2.613 11.392 1.00 87.00 110 ARG A N 1
ATOM 857 C CA . ARG A 1 110 ? -18.606 -3.614 12.384 1.00 87.00 110 ARG A CA 1
ATOM 858 C C . ARG A 1 110 ? -19.216 -4.960 12.012 1.00 87.00 110 ARG A C 1
ATOM 860 O O . ARG A 1 110 ? -20.356 -5.030 11.572 1.00 87.00 110 ARG A O 1
ATOM 867 N N . ALA A 1 111 ? -18.452 -6.015 12.242 1.00 86.00 111 ALA A N 1
ATOM 868 C CA . ALA A 1 111 ? -18.879 -7.399 12.099 1.00 86.00 111 ALA A CA 1
ATOM 869 C C . ALA A 1 111 ? -18.524 -8.178 13.377 1.00 86.00 111 ALA A C 1
ATOM 871 O O . ALA A 1 111 ? -17.621 -7.729 14.104 1.00 86.00 111 ALA A O 1
ATOM 872 N N . PRO A 1 112 ? -19.189 -9.321 13.642 1.00 89.31 112 PRO A N 1
ATOM 873 C CA . PRO A 1 112 ? -18.806 -10.233 14.716 1.00 89.31 112 PRO A CA 1
ATOM 874 C C . PRO A 1 112 ? -17.312 -10.567 14.684 1.00 89.31 112 PRO A C 1
ATOM 876 O O . PRO A 1 112 ? -16.687 -10.576 13.621 1.00 89.31 112 PRO A O 1
ATOM 879 N N . ALA A 1 113 ? -16.731 -10.810 15.858 1.00 87.44 113 ALA A N 1
ATOM 880 C CA . ALA A 1 113 ? -15.327 -11.181 15.959 1.00 87.44 113 ALA A CA 1
ATOM 881 C C . ALA A 1 113 ? -15.077 -12.559 15.327 1.00 87.44 113 ALA A C 1
ATOM 883 O O . ALA A 1 113 ? -15.863 -13.489 15.504 1.00 87.44 113 ALA A O 1
ATOM 884 N N . THR A 1 114 ? -13.967 -12.670 14.606 1.00 88.06 114 THR A N 1
ATOM 885 C CA . THR A 1 114 ? -13.455 -13.900 14.001 1.00 88.06 114 THR A CA 1
ATOM 886 C C . THR A 1 114 ? -12.040 -14.144 14.514 1.00 88.06 114 THR A C 1
ATOM 888 O O . THR A 1 114 ? -11.354 -13.210 14.925 1.00 88.06 114 THR A O 1
ATOM 891 N N . GLU A 1 115 ? -11.587 -15.395 14.472 1.00 90.44 115 GLU A N 1
ATOM 892 C CA . GLU A 1 115 ? -10.205 -15.751 14.828 1.00 90.44 115 GLU A CA 1
ATOM 893 C C . GLU A 1 115 ? -9.191 -15.378 13.738 1.00 90.44 115 GLU A C 1
ATOM 895 O O . GLU A 1 115 ? -7.992 -15.473 13.970 1.00 90.44 115 GLU A O 1
ATOM 900 N N . ARG A 1 116 ? -9.668 -14.984 12.549 1.00 89.06 116 ARG A N 1
ATOM 901 C CA . ARG A 1 116 ? -8.842 -14.673 11.379 1.00 89.06 116 ARG A CA 1
ATOM 902 C C . ARG A 1 116 ? -9.285 -13.402 10.669 1.00 89.06 116 ARG A C 1
ATOM 904 O O . ARG A 1 116 ? -10.481 -13.095 10.603 1.00 89.06 116 ARG A O 1
ATOM 911 N N . ILE A 1 117 ? -8.317 -12.717 10.087 1.00 92.12 117 ILE A N 1
ATOM 912 C CA . ILE A 1 117 ? -8.423 -11.608 9.152 1.00 92.12 117 ILE A CA 1
ATOM 913 C C . ILE A 1 117 ? -8.699 -12.201 7.773 1.00 92.12 117 ILE A C 1
ATOM 915 O O . ILE A 1 117 ? -8.078 -13.162 7.330 1.00 92.12 117 ILE A O 1
ATOM 919 N N . THR A 1 118 ? -9.671 -11.640 7.063 1.00 93.62 118 THR A N 1
ATOM 920 C CA . THR A 1 118 ? -9.999 -12.076 5.705 1.00 93.62 118 THR A CA 1
ATOM 921 C C . THR A 1 118 ? -10.190 -10.867 4.810 1.00 93.62 118 THR A C 1
ATOM 923 O O . THR A 1 118 ? -10.928 -9.936 5.131 1.00 93.62 118 THR A O 1
ATOM 926 N N . CYS A 1 119 ? -9.539 -10.900 3.656 1.00 94.50 119 CYS A N 1
ATOM 927 C CA . CYS A 1 119 ? -9.779 -9.988 2.558 1.00 94.50 119 CYS A CA 1
ATOM 928 C C . CYS A 1 119 ? -11.051 -10.410 1.807 1.00 94.50 119 CYS A C 1
ATOM 930 O O . CYS A 1 119 ? -11.171 -11.541 1.322 1.00 94.50 119 CYS A O 1
ATOM 932 N N . THR A 1 120 ? -12.014 -9.496 1.714 1.00 94.81 120 THR A N 1
ATOM 933 C CA . THR A 1 120 ? -13.324 -9.735 1.092 1.00 94.81 120 THR A CA 1
ATOM 934 C C . THR A 1 120 ? -13.373 -9.292 -0.370 1.00 94.81 120 THR A C 1
ATOM 936 O O . THR A 1 120 ? -13.995 -9.972 -1.192 1.00 94.81 120 THR A O 1
ATOM 939 N N . GLU A 1 121 ? -12.677 -8.205 -0.700 1.00 94.88 121 GLU A N 1
ATOM 940 C CA . GLU A 1 121 ? -12.590 -7.590 -2.025 1.00 94.88 121 GLU A CA 1
ATOM 941 C C . GLU A 1 121 ? -11.281 -6.800 -2.181 1.00 94.88 121 GLU A C 1
ATOM 943 O O . GLU A 1 121 ? -10.600 -6.510 -1.197 1.00 94.88 121 GLU A O 1
ATOM 948 N N . GLY A 1 122 ? -10.928 -6.467 -3.420 1.00 92.44 122 GLY A N 1
ATOM 949 C CA . GLY A 1 122 ? -9.737 -5.695 -3.745 1.00 92.44 122 GLY A CA 1
ATOM 950 C C . GLY A 1 122 ? -9.516 -5.605 -5.248 1.00 92.44 122 GLY A C 1
ATOM 951 O O . GLY A 1 122 ? -10.128 -6.333 -6.031 1.00 92.44 122 GLY A O 1
ATOM 952 N N . GLU A 1 123 ? -8.635 -4.696 -5.639 1.00 91.69 123 GLU A N 1
ATOM 953 C CA . GLU A 1 123 ? -8.225 -4.499 -7.021 1.00 91.69 123 GLU A CA 1
ATOM 954 C C . GLU A 1 123 ? -6.790 -3.983 -7.080 1.00 91.69 123 GLU A C 1
ATOM 956 O O . GLU A 1 123 ? -6.300 -3.351 -6.142 1.00 91.69 123 GLU A O 1
ATOM 961 N N . GLY A 1 124 ? -6.131 -4.241 -8.208 1.00 88.75 124 GLY A N 1
ATOM 962 C CA . GLY A 1 124 ? -4.782 -3.762 -8.459 1.00 88.75 124 GLY A CA 1
ATOM 963 C C . GLY A 1 124 ? -3.693 -4.537 -7.719 1.00 88.75 124 GLY A C 1
ATOM 964 O O . GLY A 1 124 ? -3.899 -5.187 -6.691 1.00 88.75 124 GLY A O 1
ATOM 965 N N . ARG A 1 125 ? -2.487 -4.465 -8.275 1.00 91.00 125 ARG A N 1
ATOM 966 C CA . ARG A 1 125 ? -1.298 -5.050 -7.663 1.00 91.00 125 ARG A CA 1
ATOM 967 C C . ARG A 1 125 ? -0.758 -4.141 -6.554 1.00 91.00 125 ARG A C 1
ATOM 969 O O . ARG A 1 125 ? -0.885 -2.919 -6.632 1.00 91.00 125 ARG A O 1
ATOM 976 N N . GLY A 1 126 ? -0.090 -4.738 -5.565 1.00 90.25 126 GLY A N 1
ATOM 977 C CA . GLY A 1 126 ? 0.836 -4.010 -4.695 1.00 90.25 126 GLY A CA 1
ATOM 978 C C . GLY A 1 126 ? 1.914 -3.259 -5.490 1.00 90.25 126 GLY A C 1
ATOM 979 O O . GLY A 1 126 ? 2.297 -3.669 -6.588 1.00 90.25 126 GLY A O 1
ATOM 980 N N . VAL A 1 127 ? 2.374 -2.137 -4.945 1.00 93.38 127 VAL A N 1
ATOM 981 C CA . VAL A 1 127 ? 3.462 -1.349 -5.537 1.00 93.38 127 VAL A CA 1
ATOM 982 C C . VAL A 1 127 ? 4.785 -2.108 -5.421 1.00 93.38 127 VAL A C 1
ATOM 984 O O . VAL A 1 127 ? 4.930 -2.976 -4.563 1.00 93.38 127 VAL A O 1
ATOM 987 N N . ALA A 1 128 ? 5.737 -1.814 -6.303 1.00 94.75 128 ALA A N 1
ATOM 988 C CA . ALA A 1 128 ? 7.113 -2.261 -6.117 1.00 94.75 128 ALA A CA 1
ATOM 989 C C . ALA A 1 128 ? 7.719 -1.497 -4.931 1.00 94.75 128 ALA A C 1
ATOM 991 O O . ALA A 1 128 ? 7.651 -0.268 -4.928 1.00 94.75 128 ALA A O 1
ATOM 992 N N . GLU A 1 129 ? 8.271 -2.215 -3.954 1.00 92.81 129 GLU A N 1
ATOM 993 C CA . GLU A 1 129 ? 8.998 -1.604 -2.833 1.00 92.81 129 GLU A CA 1
ATOM 994 C C . GLU A 1 129 ? 10.251 -0.892 -3.361 1.00 92.81 129 GLU A C 1
ATOM 996 O O . GLU A 1 129 ? 10.848 -1.359 -4.335 1.00 92.81 129 GLU A O 1
ATOM 1001 N N . ASP A 1 130 ? 10.631 0.229 -2.743 1.00 92.19 130 ASP A N 1
ATOM 1002 C CA . ASP A 1 130 ? 11.838 1.009 -3.068 1.00 92.19 130 ASP A CA 1
ATOM 1003 C C . ASP A 1 130 ? 11.883 1.581 -4.507 1.00 92.19 130 ASP A C 1
ATOM 1005 O O . ASP A 1 130 ? 12.944 1.871 -5.070 1.00 92.19 130 ASP A O 1
ATOM 1009 N N . VAL A 1 131 ? 10.729 1.735 -5.164 1.00 93.94 131 VAL A N 1
ATOM 1010 C CA . VAL A 1 131 ? 10.653 2.137 -6.584 1.00 93.94 131 VAL A CA 1
ATOM 1011 C C . VAL A 1 131 ? 10.810 3.649 -6.799 1.00 93.94 131 VAL A C 1
ATOM 1013 O O . VAL A 1 131 ? 10.902 4.104 -7.958 1.00 93.94 131 VAL A O 1
ATOM 1016 N N . GLY A 1 132 ? 10.824 4.431 -5.715 1.00 92.00 132 GLY A N 1
ATOM 1017 C CA . GLY A 1 132 ? 10.833 5.895 -5.714 1.00 92.00 132 GLY A CA 1
ATOM 1018 C C . GLY A 1 132 ? 9.426 6.486 -5.595 1.00 92.00 132 GLY A C 1
ATOM 1019 O O . GLY A 1 132 ? 9.079 7.434 -6.317 1.00 92.00 132 GLY A O 1
ATOM 1020 N N . GLY A 1 133 ? 8.583 5.858 -4.779 1.00 91.75 133 GLY A N 1
ATOM 1021 C CA . GLY A 1 133 ? 7.227 6.281 -4.457 1.00 91.75 133 GLY A CA 1
ATOM 1022 C C . GLY A 1 133 ? 6.286 6.258 -5.656 1.00 91.75 133 GLY A C 1
ATOM 1023 O O . GLY A 1 133 ? 6.517 5.604 -6.680 1.00 91.75 133 GLY A O 1
ATOM 1024 N N . THR A 1 134 ? 5.207 7.038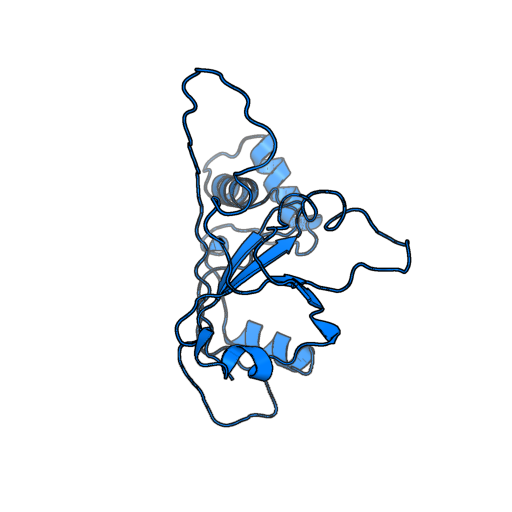 -5.566 1.00 93.06 134 THR A N 1
ATOM 1025 C CA . THR A 1 134 ? 4.154 7.071 -6.601 1.00 93.06 134 THR A CA 1
ATOM 1026 C C . THR A 1 134 ? 4.715 7.379 -7.995 1.00 93.06 134 THR A C 1
ATOM 1028 O O . THR A 1 134 ? 4.369 6.716 -8.974 1.00 93.06 134 THR A O 1
ATOM 1031 N N . ARG A 1 135 ? 5.635 8.348 -8.110 1.00 94.25 135 ARG A N 1
ATOM 1032 C CA . ARG A 1 135 ? 6.266 8.695 -9.397 1.00 94.25 135 ARG A CA 1
ATOM 1033 C C . ARG A 1 135 ? 7.125 7.547 -9.920 1.00 94.25 135 ARG A C 1
ATOM 1035 O O . ARG A 1 135 ? 7.123 7.269 -11.122 1.00 94.25 135 ARG A O 1
ATOM 1042 N N . GLY A 1 136 ? 7.861 6.899 -9.024 1.00 95.75 136 GLY A N 1
ATOM 1043 C CA . GLY A 1 136 ? 8.645 5.715 -9.307 1.00 95.75 136 GLY A CA 1
ATOM 1044 C C . GLY A 1 136 ? 7.808 4.597 -9.918 1.00 95.75 136 GLY A C 1
ATOM 1045 O O . GLY A 1 136 ? 8.160 4.080 -10.985 1.00 95.75 136 GLY A O 1
ATOM 1046 N N . TRP A 1 137 ? 6.676 4.301 -9.285 1.00 95.88 137 TRP A N 1
ATOM 1047 C CA . TRP A 1 137 ? 5.723 3.282 -9.711 1.00 95.88 137 TRP A CA 1
ATOM 1048 C C . TRP A 1 137 ? 5.065 3.599 -11.054 1.00 95.88 137 TRP A C 1
ATOM 1050 O O . TRP A 1 137 ? 5.007 2.736 -11.933 1.00 95.88 137 TRP A O 1
ATOM 1060 N N . GLU A 1 138 ? 4.634 4.844 -11.278 1.00 96.38 138 GLU A N 1
ATOM 1061 C CA . GLU A 1 138 ? 4.079 5.243 -12.578 1.00 96.38 138 GLU A CA 1
ATOM 1062 C C . GLU A 1 138 ? 5.103 5.117 -13.709 1.00 96.38 138 GLU A C 1
ATOM 1064 O O . GLU A 1 138 ? 4.762 4.648 -14.798 1.00 96.38 138 GLU A O 1
ATOM 1069 N N . ARG A 1 139 ? 6.371 5.469 -13.451 1.00 97.56 139 ARG A N 1
ATOM 1070 C CA . ARG A 1 139 ? 7.467 5.281 -14.414 1.00 97.56 139 ARG A CA 1
ATOM 1071 C C . ARG A 1 139 ? 7.720 3.807 -14.716 1.00 97.56 139 ARG A C 1
ATOM 1073 O O . ARG A 1 139 ? 7.898 3.464 -15.880 1.00 97.56 139 ARG A O 1
ATOM 1080 N N . LEU A 1 140 ? 7.698 2.942 -13.700 1.00 97.88 140 LEU A N 1
ATOM 1081 C CA . LEU A 1 140 ? 7.853 1.499 -13.892 1.00 97.88 140 LEU A CA 1
ATOM 1082 C C . LEU A 1 140 ? 6.712 0.943 -14.757 1.00 97.88 140 LEU A C 1
ATOM 1084 O O . LEU A 1 140 ? 6.967 0.294 -15.766 1.00 97.88 140 LEU A O 1
ATOM 1088 N N . LYS A 1 141 ? 5.452 1.275 -14.445 1.00 96.94 141 LYS A N 1
ATOM 1089 C CA . LYS A 1 141 ? 4.307 0.887 -15.288 1.00 96.94 141 LYS A CA 1
ATOM 1090 C C . LYS A 1 141 ? 4.423 1.429 -16.713 1.00 96.94 141 LYS A C 1
ATOM 1092 O O . LYS A 1 141 ? 4.069 0.733 -17.658 1.00 96.94 141 LYS A O 1
ATOM 1097 N N . ALA A 1 142 ? 4.898 2.664 -16.880 1.00 97.19 142 ALA A N 1
ATOM 1098 C CA . ALA A 1 142 ? 5.117 3.249 -18.199 1.00 97.19 142 ALA A CA 1
ATOM 1099 C C . ALA A 1 142 ? 6.192 2.494 -18.996 1.00 97.19 142 ALA A C 1
ATOM 1101 O O . ALA A 1 142 ? 5.991 2.283 -20.187 1.00 97.19 142 ALA A O 1
ATOM 1102 N N . ALA A 1 143 ? 7.264 2.024 -18.347 1.00 98.06 143 ALA A N 1
ATOM 1103 C CA . ALA A 1 143 ? 8.291 1.200 -18.986 1.00 98.06 143 ALA A CA 1
ATOM 1104 C C . ALA A 1 143 ? 7.704 -0.096 -19.576 1.00 98.06 143 ALA A C 1
ATOM 1106 O O . ALA A 1 143 ? 7.952 -0.401 -20.736 1.00 98.06 143 ALA A O 1
ATOM 1107 N N . TYR A 1 144 ? 6.837 -0.796 -18.835 1.00 97.31 144 TYR A N 1
ATOM 1108 C CA . TYR A 1 144 ? 6.164 -2.011 -19.327 1.00 97.31 144 TYR A CA 1
ATOM 1109 C C . TYR A 1 144 ? 5.069 -1.758 -20.376 1.00 97.31 144 TYR A C 1
ATOM 1111 O O . TYR A 1 144 ? 4.663 -2.690 -21.068 1.00 97.31 144 TYR A O 1
ATOM 1119 N N . ARG A 1 145 ? 4.564 -0.523 -20.490 1.00 96.62 145 ARG A N 1
ATOM 1120 C CA . ARG A 1 145 ? 3.603 -0.123 -21.535 1.00 96.62 145 ARG A CA 1
ATOM 1121 C C . ARG A 1 145 ? 4.279 0.387 -22.808 1.00 96.62 145 ARG A C 1
ATOM 1123 O O . ARG A 1 145 ? 3.594 0.549 -23.814 1.00 96.62 145 ARG A O 1
ATOM 1130 N N . ALA A 1 146 ? 5.575 0.689 -22.763 1.00 97.00 146 ALA A N 1
ATOM 1131 C CA . ALA A 1 146 ? 6.301 1.199 -23.914 1.00 97.00 146 ALA A CA 1
ATOM 1132 C C . ALA A 1 146 ? 6.479 0.092 -24.961 1.00 97.00 146 ALA A C 1
ATOM 1134 O O . ALA A 1 146 ? 6.973 -0.988 -24.652 1.00 97.00 146 ALA A O 1
ATOM 1135 N N . GLU A 1 147 ? 6.115 0.378 -26.211 1.00 96.31 147 GLU A N 1
ATOM 1136 C CA . GLU A 1 147 ? 6.312 -0.553 -27.329 1.00 96.31 147 GLU A CA 1
ATOM 1137 C C . GLU A 1 147 ? 7.805 -0.789 -27.612 1.00 96.31 147 GLU A C 1
ATOM 1139 O O . GLU A 1 147 ? 8.225 -1.909 -27.890 1.00 96.31 147 GLU A O 1
ATOM 1144 N N . ASN A 1 148 ? 8.623 0.259 -27.473 1.00 97.12 148 ASN A N 1
ATOM 1145 C CA . ASN A 1 148 ? 10.075 0.181 -27.578 1.00 97.12 148 ASN A CA 1
ATOM 1146 C C . ASN A 1 148 ? 10.731 0.888 -26.383 1.00 97.12 148 ASN A C 1
ATOM 1148 O O . ASN A 1 148 ? 11.013 2.087 -26.474 1.00 97.12 148 ASN A O 1
ATOM 1152 N N . PRO A 1 149 ? 10.951 0.184 -25.256 1.00 97.50 149 PRO A N 1
ATOM 1153 C CA . PRO A 1 149 ? 11.508 0.809 -24.072 1.00 97.50 149 PRO A CA 1
ATOM 1154 C C . PRO A 1 149 ? 12.971 1.207 -24.284 1.00 97.50 149 PRO A C 1
ATOM 1156 O O . PRO A 1 149 ? 13.780 0.444 -24.840 1.00 97.50 149 PRO A O 1
ATOM 1159 N N . ASP A 1 150 ? 13.316 2.406 -23.822 1.00 98.31 150 ASP A N 1
ATOM 1160 C CA . ASP A 1 150 ? 14.683 2.915 -23.847 1.00 98.31 150 ASP A CA 1
ATOM 1161 C C . ASP A 1 150 ? 15.588 2.188 -22.832 1.00 98.31 150 ASP A C 1
ATOM 1163 O O . ASP A 1 150 ? 15.201 1.216 -22.173 1.00 98.31 150 ASP A O 1
ATOM 1167 N N . LYS A 1 151 ? 16.851 2.616 -22.747 1.00 98.38 151 LYS A N 1
ATOM 1168 C CA . LYS A 1 151 ? 17.829 1.998 -21.848 1.00 98.38 151 LYS A CA 1
ATOM 1169 C C . LYS A 1 151 ? 17.422 2.132 -20.373 1.00 98.38 151 LYS A C 1
ATOM 1171 O O . LYS A 1 151 ? 17.505 1.135 -19.661 1.00 98.38 151 LYS A O 1
ATOM 1176 N N . GLU A 1 152 ? 16.962 3.307 -19.945 1.00 97.94 152 GLU A N 1
ATOM 1177 C CA . GLU A 1 152 ? 16.565 3.581 -18.554 1.00 97.94 152 GLU A CA 1
ATOM 1178 C C . GLU A 1 152 ? 15.324 2.760 -18.178 1.00 97.94 152 GLU A C 1
ATOM 1180 O O . GLU A 1 152 ? 15.273 2.125 -17.126 1.00 97.94 152 GLU A O 1
ATOM 1185 N N . GLN A 1 153 ? 14.342 2.691 -19.077 1.00 98.31 153 GLN A N 1
ATOM 1186 C CA . GLN A 1 153 ? 13.142 1.877 -18.908 1.00 98.31 153 GLN A CA 1
ATOM 1187 C C . GLN A 1 153 ? 13.488 0.392 -18.772 1.00 98.31 153 GLN A C 1
ATOM 1189 O O . GLN A 1 153 ? 13.004 -0.264 -17.851 1.00 98.31 153 GLN A O 1
ATOM 1194 N N . LYS A 1 154 ? 14.370 -0.131 -19.633 1.00 98.38 154 LYS A N 1
ATOM 1195 C CA . LYS A 1 154 ? 14.840 -1.525 -19.557 1.00 98.38 154 LYS A CA 1
ATOM 1196 C C . LYS A 1 154 ? 15.616 -1.814 -18.274 1.00 98.38 154 LYS A C 1
ATOM 1198 O O . LYS A 1 154 ? 15.491 -2.905 -17.729 1.00 98.38 154 LYS A O 1
ATOM 1203 N N . GLU A 1 155 ? 16.426 -0.871 -17.800 1.00 98.12 155 GLU A N 1
ATOM 1204 C CA . GLU A 1 155 ? 17.119 -0.985 -16.510 1.00 98.12 155 GLU A CA 1
ATOM 1205 C C . GLU A 1 155 ? 16.118 -1.042 -15.358 1.00 98.12 155 GLU A C 1
ATOM 1207 O O . GLU A 1 155 ? 16.204 -1.936 -14.519 1.00 98.12 155 GLU A O 1
ATOM 1212 N N . LYS A 1 156 ? 15.104 -0.172 -15.376 1.00 97.75 156 LYS A N 1
ATOM 1213 C CA . LYS A 1 156 ? 14.066 -0.154 -14.345 1.00 97.75 156 LYS A CA 1
ATOM 1214 C C . LYS A 1 156 ? 13.197 -1.417 -14.345 1.00 97.75 156 LYS A C 1
ATOM 1216 O O . LYS A 1 156 ? 12.817 -1.897 -13.281 1.00 97.75 156 LYS A O 1
ATOM 1221 N N . MET A 1 157 ? 12.899 -1.968 -15.524 1.00 98.38 157 MET A N 1
ATOM 1222 C CA . MET A 1 157 ? 12.206 -3.254 -15.656 1.00 98.38 157 MET A CA 1
ATOM 1223 C C . MET A 1 157 ? 13.025 -4.386 -15.033 1.00 98.38 157 MET A C 1
ATOM 1225 O O . MET A 1 157 ? 12.503 -5.075 -14.161 1.00 98.38 157 MET A O 1
ATOM 1229 N N . ARG A 1 158 ? 14.312 -4.506 -15.401 1.00 98.25 158 ARG A N 1
ATOM 1230 C CA . ARG A 1 158 ? 15.219 -5.529 -14.849 1.00 98.25 158 ARG A CA 1
ATOM 1231 C C . ARG A 1 158 ? 15.357 -5.431 -13.336 1.00 98.25 158 ARG A C 1
ATOM 1233 O O . ARG A 1 158 ? 15.272 -6.444 -12.655 1.00 98.25 158 ARG A O 1
ATOM 1240 N N . TRP A 1 159 ? 15.507 -4.216 -12.813 1.00 98.19 159 TRP A N 1
ATOM 1241 C CA . TRP A 1 159 ? 15.564 -3.997 -11.371 1.00 98.19 159 TRP A CA 1
ATOM 1242 C C . TRP A 1 159 ? 14.319 -4.566 -10.665 1.00 98.19 159 TRP A C 1
ATOM 1244 O O . TRP A 1 159 ? 14.447 -5.292 -9.681 1.00 98.19 159 TRP A O 1
ATOM 1254 N N . PHE A 1 160 ? 13.112 -4.340 -11.197 1.00 97.88 160 PHE A N 1
ATOM 1255 C CA . PHE A 1 160 ? 11.899 -4.913 -10.600 1.00 97.88 160 PHE A CA 1
ATOM 1256 C C . PHE A 1 160 ? 11.816 -6.441 -10.755 1.00 97.88 160 PHE A C 1
ATOM 1258 O O . PHE A 1 160 ? 11.241 -7.122 -9.910 1.00 97.88 160 PHE A O 1
ATOM 1265 N N . GLU A 1 161 ? 12.393 -6.993 -11.820 1.00 98.00 161 GLU A N 1
ATOM 126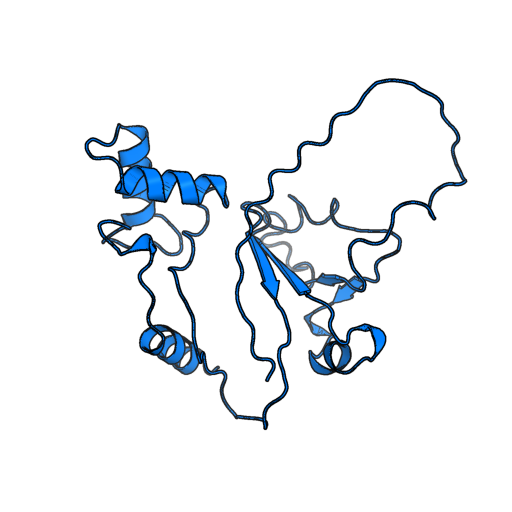6 C CA . GLU A 1 161 ? 12.370 -8.433 -12.090 1.00 98.00 161 GLU A CA 1
ATOM 1267 C C . GLU A 1 161 ? 13.305 -9.240 -1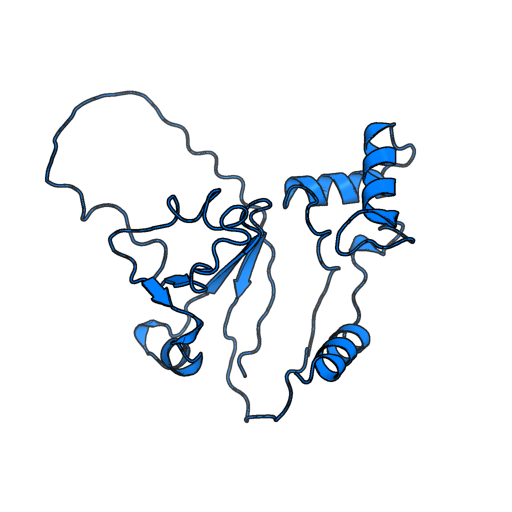1.176 1.00 98.00 161 GLU A C 1
ATOM 1269 O O . GLU A 1 161 ? 13.074 -10.437 -10.976 1.00 98.00 161 GLU A O 1
ATOM 1274 N N . SER A 1 162 ? 14.347 -8.618 -10.609 1.00 97.06 162 SER A N 1
ATOM 1275 C CA . SER A 1 162 ? 15.372 -9.354 -9.853 1.00 97.06 162 SER A CA 1
ATOM 1276 C C . SER A 1 162 ? 15.888 -8.725 -8.562 1.00 97.06 162 SER A C 1
ATOM 1278 O O . SER A 1 162 ? 16.477 -9.453 -7.767 1.00 97.06 162 SER A O 1
ATOM 1280 N N . GLU A 1 163 ? 15.727 -7.420 -8.352 1.00 96.25 163 GLU A N 1
ATOM 1281 C CA . GLU A 1 163 ? 16.433 -6.689 -7.286 1.00 96.25 163 GLU A CA 1
ATOM 1282 C C . GLU A 1 163 ? 15.505 -6.030 -6.264 1.00 96.25 163 GLU A C 1
ATOM 1284 O O . GLU A 1 163 ? 15.897 -5.893 -5.108 1.00 96.25 163 GLU A O 1
ATOM 1289 N N . ALA A 1 164 ? 14.290 -5.637 -6.659 1.00 94.44 164 ALA A N 1
ATOM 1290 C CA . ALA A 1 164 ? 13.318 -5.066 -5.730 1.00 94.44 164 ALA A CA 1
ATOM 1291 C C . ALA A 1 164 ? 13.026 -6.023 -4.557 1.00 94.44 164 ALA A C 1
ATOM 1293 O O . ALA A 1 164 ? 12.964 -7.243 -4.734 1.00 94.44 164 ALA A O 1
ATOM 1294 N N . SER A 1 165 ? 12.767 -5.477 -3.367 1.00 89.94 165 SER A N 1
ATOM 1295 C CA . SER A 1 165 ? 12.478 -6.271 -2.160 1.00 89.94 165 SER A CA 1
ATOM 1296 C C . SER A 1 165 ? 11.288 -7.228 -2.348 1.00 89.94 165 SER A C 1
ATOM 1298 O O . SER A 1 165 ? 11.256 -8.322 -1.784 1.00 89.94 165 SER A O 1
ATOM 1300 N N . ASN A 1 166 ? 10.335 -6.850 -3.206 1.00 92.62 166 ASN A N 1
ATOM 1301 C CA . ASN A 1 166 ? 9.221 -7.682 -3.658 1.00 92.62 166 ASN A CA 1
ATOM 1302 C C . ASN A 1 166 ? 9.284 -8.000 -5.167 1.00 92.62 166 ASN A C 1
ATOM 1304 O O . ASN A 1 166 ? 8.252 -7.994 -5.846 1.00 92.62 166 ASN A O 1
ATOM 1308 N N . ALA A 1 167 ? 10.492 -8.261 -5.686 1.00 95.06 167 ALA A N 1
ATOM 1309 C CA . ALA A 1 167 ? 10.742 -8.524 -7.100 1.00 95.06 167 ALA A CA 1
ATOM 1310 C C . ALA A 1 167 ? 9.821 -9.601 -7.691 1.00 95.06 167 ALA A C 1
ATOM 1312 O O . ALA A 1 167 ? 9.538 -10.636 -7.080 1.00 95.06 167 ALA A O 1
ATOM 1313 N N . ASP A 1 168 ? 9.400 -9.373 -8.933 1.00 94.69 168 ASP A N 1
ATOM 1314 C CA . ASP A 1 168 ? 8.580 -10.301 -9.708 1.00 94.69 168 ASP A CA 1
ATOM 1315 C C . ASP A 1 168 ? 9.254 -10.552 -11.054 1.00 94.69 168 ASP A C 1
ATOM 1317 O O . ASP A 1 168 ? 9.250 -9.684 -11.923 1.00 94.69 168 ASP A O 1
ATOM 1321 N N . ARG A 1 169 ? 9.799 -11.759 -11.236 1.00 96.25 169 ARG A N 1
ATOM 1322 C CA . ARG A 1 169 ? 10.537 -12.162 -12.446 1.00 96.25 169 ARG A CA 1
ATOM 1323 C C . ARG A 1 169 ? 9.739 -12.032 -13.741 1.00 96.25 169 ARG A C 1
ATOM 1325 O O . ARG A 1 169 ? 10.335 -11.928 -14.805 1.00 96.25 169 ARG A O 1
ATOM 1332 N N . ASP A 1 170 ? 8.412 -12.065 -13.666 1.00 95.00 170 ASP A N 1
ATOM 1333 C CA . ASP A 1 170 ? 7.546 -11.891 -14.835 1.00 95.00 170 ASP A CA 1
ATOM 1334 C C . ASP A 1 170 ? 7.194 -10.409 -15.091 1.00 95.00 170 ASP A C 1
ATOM 1336 O O . ASP A 1 170 ? 6.456 -10.083 -16.029 1.00 95.00 170 ASP A O 1
ATOM 1340 N N . GLY A 1 171 ? 7.620 -9.509 -14.204 1.00 95.81 171 GLY A N 1
ATOM 1341 C CA . GLY A 1 171 ? 7.390 -8.080 -14.299 1.00 95.81 171 GLY A CA 1
ATOM 1342 C C . GLY A 1 171 ? 5.914 -7.670 -14.282 1.00 95.81 171 GLY A C 1
ATOM 1343 O O . GLY A 1 171 ? 5.034 -8.325 -13.704 1.00 95.81 171 GLY A O 1
ATOM 1344 N N . LEU A 1 172 ? 5.633 -6.540 -14.939 1.00 95.88 172 LEU A N 1
ATOM 1345 C CA . LEU A 1 172 ? 4.301 -5.919 -15.008 1.00 95.88 172 LEU A CA 1
ATOM 1346 C C . LEU A 1 172 ? 3.659 -5.978 -16.402 1.00 95.88 172 LEU A C 1
ATOM 1348 O O . LEU A 1 172 ? 2.632 -5.333 -16.620 1.00 95.88 172 LEU A O 1
ATOM 1352 N N . GLY A 1 173 ? 4.236 -6.746 -17.330 1.00 92.50 173 GLY A N 1
ATOM 1353 C CA . GLY A 1 173 ? 3.755 -6.851 -18.709 1.00 92.50 173 GLY A CA 1
ATOM 1354 C C . GLY A 1 173 ? 2.294 -7.310 -18.826 1.00 92.50 173 GLY A C 1
ATOM 1355 O O . GLY A 1 173 ? 1.754 -8.003 -17.958 1.00 92.50 173 GLY A O 1
ATOM 1356 N N . GLY A 1 174 ? 1.631 -6.922 -19.918 1.00 89.69 174 GLY A N 1
ATOM 1357 C CA . GLY A 1 174 ? 0.214 -7.222 -20.141 1.00 89.69 174 GLY A CA 1
ATOM 1358 C C . GLY A 1 174 ? -0.682 -6.599 -19.064 1.00 89.69 174 GLY A C 1
ATOM 1359 O O . GLY A 1 174 ? -0.581 -5.411 -18.775 1.00 89.69 174 GLY A O 1
ATOM 1360 N N . ASN A 1 175 ? -1.556 -7.402 -18.448 1.00 89.25 175 ASN A N 1
ATOM 1361 C CA . ASN A 1 175 ? -2.454 -6.942 -17.378 1.00 89.25 175 ASN A CA 1
ATOM 1362 C C . ASN A 1 175 ? -1.874 -7.140 -15.958 1.00 89.25 175 ASN A C 1
ATOM 1364 O O . ASN A 1 175 ? -2.594 -7.044 -14.963 1.00 89.25 175 ASN A O 1
ATOM 1368 N N . ARG A 1 176 ? -0.578 -7.458 -15.821 1.00 92.00 176 ARG A N 1
ATOM 1369 C CA . ARG A 1 176 ? 0.015 -7.818 -14.518 1.00 92.00 176 ARG A CA 1
ATOM 1370 C C . ARG A 1 176 ? 0.102 -6.654 -13.534 1.00 92.00 176 ARG A C 1
ATOM 1372 O O . ARG A 1 176 ? 0.078 -6.903 -12.331 1.00 92.00 176 ARG A O 1
ATOM 1379 N N . ALA A 1 177 ? 0.140 -5.412 -14.019 1.00 90.06 177 ALA A N 1
ATOM 1380 C CA . ALA A 1 177 ? 0.054 -4.218 -13.174 1.00 90.06 177 ALA A CA 1
ATOM 1381 C C . ALA A 1 177 ? -1.297 -4.089 -12.439 1.00 90.06 177 ALA A C 1
ATOM 1383 O O . ALA A 1 177 ? -1.357 -3.493 -11.367 1.00 90.06 177 ALA A O 1
ATOM 1384 N N . ALA A 1 178 ? -2.372 -4.661 -12.992 1.00 89.12 178 ALA A N 1
ATOM 1385 C CA . ALA A 1 178 ? -3.697 -4.688 -12.370 1.00 89.12 178 ALA A CA 1
ATOM 1386 C C . ALA A 1 178 ? -4.033 -6.048 -11.734 1.00 89.12 178 ALA A C 1
ATOM 1388 O O . ALA A 1 178 ? -5.088 -6.195 -11.117 1.00 89.12 178 ALA A O 1
ATOM 1389 N N . ARG A 1 179 ? -3.160 -7.053 -11.894 1.00 89.94 179 ARG A N 1
ATOM 1390 C CA . ARG A 1 179 ? -3.407 -8.411 -11.407 1.00 89.94 179 ARG A CA 1
ATOM 1391 C C . ARG A 1 179 ? -3.477 -8.416 -9.885 1.00 89.94 179 ARG A C 1
ATOM 1393 O O . ARG A 1 179 ? -2.543 -8.009 -9.201 1.00 89.94 179 ARG A O 1
ATOM 1400 N N . TRP A 1 180 ? -4.571 -8.977 -9.394 1.00 93.38 180 TRP A N 1
ATOM 1401 C CA . TRP A 1 180 ? -4.848 -9.190 -7.987 1.00 93.38 180 TRP A CA 1
ATOM 1402 C C . TRP A 1 180 ? -5.629 -10.492 -7.812 1.00 93.38 180 TRP A C 1
ATOM 1404 O O . TRP A 1 180 ? -6.374 -10.897 -8.708 1.00 93.38 180 TRP A O 1
ATOM 1414 N N . SER A 1 181 ? -5.475 -11.148 -6.662 1.00 93.50 181 SER A N 1
ATOM 1415 C CA . SER A 1 181 ? -6.207 -12.369 -6.335 1.00 93.50 181 SER A CA 1
ATOM 1416 C C . SER A 1 181 ? -6.580 -12.411 -4.860 1.00 93.50 181 SER A C 1
ATOM 1418 O O . SER A 1 181 ? -5.727 -12.574 -3.987 1.00 93.50 181 SER A O 1
ATOM 1420 N N . LYS A 1 182 ? -7.889 -12.373 -4.584 1.00 95.50 182 LYS A N 1
ATOM 1421 C CA . LYS A 1 182 ? -8.440 -12.590 -3.239 1.00 95.50 182 LYS A CA 1
ATOM 1422 C C . LYS A 1 182 ? -7.933 -13.880 -2.597 1.00 95.5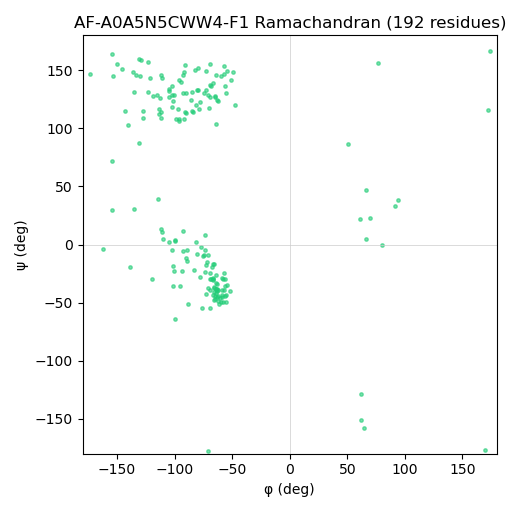0 182 LYS A C 1
ATOM 1424 O O . LYS A 1 182 ? -7.685 -13.928 -1.397 1.00 95.50 182 LYS A O 1
ATOM 1429 N N . ALA A 1 183 ? -7.827 -14.941 -3.397 1.00 96.56 183 ALA A N 1
ATOM 1430 C CA . ALA A 1 183 ? -7.398 -16.247 -2.922 1.00 96.56 183 ALA A CA 1
ATOM 1431 C C . ALA A 1 183 ? -5.914 -16.249 -2.540 1.00 96.56 183 ALA A C 1
ATOM 1433 O O . ALA A 1 183 ? -5.560 -16.854 -1.536 1.00 96.56 183 ALA A O 1
ATOM 1434 N N . GLU A 1 184 ? -5.058 -15.567 -3.309 1.00 94.12 184 GLU A N 1
ATOM 1435 C CA . GLU A 1 184 ? -3.637 -15.413 -2.966 1.00 94.12 184 GLU A CA 1
ATOM 1436 C C . GLU A 1 184 ? -3.485 -14.586 -1.683 1.00 94.12 184 GLU A C 1
ATOM 1438 O O . GLU A 1 184 ? -2.835 -15.049 -0.753 1.00 94.12 184 GLU A O 1
ATOM 1443 N N . VAL A 1 185 ? -4.181 -13.447 -1.569 1.00 94.19 185 VAL A N 1
ATOM 1444 C CA . VAL A 1 185 ? -4.138 -12.598 -0.362 1.00 94.19 185 VAL A CA 1
ATOM 1445 C C . VAL A 1 185 ? -4.577 -13.362 0.889 1.00 94.19 185 VAL A C 1
ATOM 1447 O O . VAL A 1 185 ? -3.875 -13.352 1.895 1.00 94.19 185 VAL A O 1
ATOM 1450 N N . ASN A 1 186 ? -5.716 -14.056 0.841 1.00 95.94 186 ASN A N 1
ATOM 1451 C CA . ASN A 1 186 ? -6.202 -14.815 1.998 1.00 95.94 186 ASN A CA 1
ATOM 1452 C C . ASN A 1 186 ? -5.309 -16.007 2.355 1.00 95.94 186 ASN A C 1
ATOM 1454 O O . ASN A 1 186 ? -5.242 -16.381 3.523 1.00 95.94 186 ASN A O 1
ATOM 1458 N N . ARG A 1 187 ? -4.612 -16.593 1.376 1.00 96.50 187 ARG A N 1
ATOM 1459 C CA . ARG A 1 187 ? -3.610 -17.630 1.640 1.00 96.50 187 ARG A CA 1
ATOM 1460 C C . ARG A 1 187 ? -2.430 -17.051 2.415 1.00 96.50 187 ARG A C 1
ATOM 1462 O O . ARG A 1 187 ? -2.084 -17.606 3.448 1.00 96.50 187 ARG A O 1
ATOM 1469 N N . SER A 1 188 ? -1.896 -15.910 1.978 1.00 93.25 188 SER A N 1
ATOM 1470 C CA . SER A 1 188 ? -0.796 -15.230 2.670 1.00 93.25 188 SER A CA 1
ATOM 1471 C C . SER A 1 188 ? -1.181 -14.771 4.078 1.00 93.25 188 SER A C 1
ATOM 1473 O O . SER A 1 188 ? -0.379 -14.905 4.996 1.00 93.25 188 SER A O 1
ATOM 1475 N N . LEU A 1 189 ? -2.414 -14.285 4.279 1.00 93.81 189 LEU A N 1
ATOM 1476 C CA . LEU A 1 189 ? -2.928 -13.968 5.618 1.00 93.81 189 LEU A CA 1
ATOM 1477 C C . LEU A 1 189 ? -2.930 -15.211 6.518 1.00 93.81 189 LEU A C 1
ATOM 1479 O O . LEU A 1 189 ? -2.365 -15.182 7.607 1.00 93.81 189 LEU A O 1
ATOM 1483 N N . ALA A 1 190 ? -3.472 -16.328 6.026 1.00 93.81 190 ALA A N 1
ATOM 1484 C CA . ALA A 1 190 ? -3.506 -17.574 6.785 1.00 93.81 190 ALA A CA 1
ATOM 1485 C C . ALA A 1 190 ? -2.100 -18.127 7.090 1.00 93.81 190 ALA A C 1
ATOM 1487 O O . ALA A 1 190 ? -1.864 -18.617 8.192 1.00 93.81 190 ALA A O 1
ATOM 1488 N N . GLU A 1 191 ? -1.165 -18.041 6.139 1.00 95.44 191 GLU A N 1
ATOM 1489 C CA . GLU A 1 191 ? 0.241 -18.44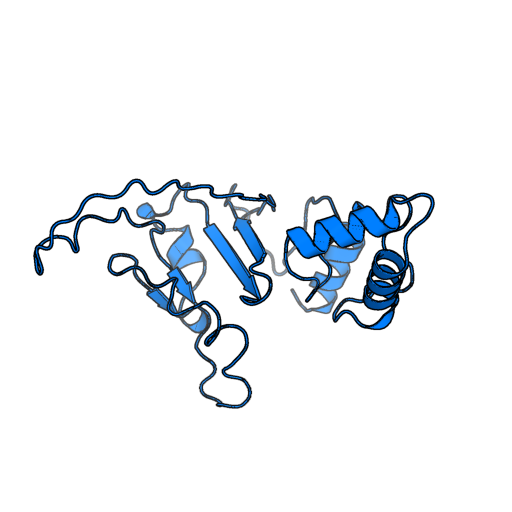2 6.314 1.00 95.44 191 GLU A CA 1
ATOM 1490 C C . GLU A 1 191 ? 0.966 -17.576 7.353 1.00 95.44 191 GLU A C 1
ATOM 1492 O O . GLU A 1 191 ? 1.801 -18.084 8.099 1.00 95.44 191 GLU A O 1
ATOM 1497 N N . ALA A 1 192 ? 0.601 -16.295 7.460 1.00 92.94 192 ALA A N 1
ATOM 1498 C CA . ALA A 1 192 ? 1.090 -15.388 8.496 1.00 92.94 192 ALA A CA 1
ATOM 1499 C C . ALA A 1 192 ? 0.427 -15.608 9.872 1.00 92.94 192 ALA A C 1
ATOM 1501 O O . ALA A 1 192 ? 0.772 -14.920 10.833 1.00 92.94 192 ALA A O 1
ATOM 1502 N N . GLY A 1 193 ? -0.524 -16.544 9.984 1.00 92.50 193 GLY A N 1
ATOM 1503 C CA . GLY A 1 193 ? -1.299 -16.768 11.206 1.00 92.50 193 GLY A CA 1
ATOM 1504 C C . GLY A 1 193 ? -2.280 -15.637 11.522 1.00 92.50 193 GLY A C 1
ATOM 1505 O O . GLY A 1 193 ? -2.647 -15.468 12.686 1.00 92.50 193 GLY A O 1
ATOM 1506 N N . LEU A 1 194 ? -2.665 -14.861 10.503 1.00 85.94 194 LEU A N 1
ATOM 1507 C CA . LEU A 1 194 ? -3.590 -13.736 10.603 1.00 85.94 194 LEU A CA 1
ATOM 1508 C C . LEU A 1 194 ? -5.021 -14.118 10.248 1.00 85.94 194 LEU A C 1
ATOM 1510 O O . LEU A 1 194 ? -5.276 -15.000 9.396 1.00 85.94 194 LEU A O 1
#

Foldseek 3Di:
DFQWDWDFDDDDDDDDDDDDDDDDPDDPLPPDPDPDQAAEDADQPPVPPDNPFPNPQDPVVPDRPPHHYHYNVPDDPCVQDVDPVCVFPWDWDFPGSQQGGITIITGPDDDDDDQFDADPDDKFDDAFPPLNHPVSRVLQLVLLVDPDHDPVSVVSQVCQLPPTPNRNVVGCHDPNRTDDDSVVVRVVRVVVSD

Solvent-accessible surface area (backbone atoms only — not comparable to full-atom values): 12415 Å² total; per-residue (Å²): 85,64,55,67,57,85,51,83,75,88,82,84,86,86,79,88,82,83,90,83,90,84,90,77,91,91,83,66,94,85,69,75,77,66,91,45,89,60,43,75,38,75,69,79,71,84,79,68,83,74,62,54,61,46,67,68,64,46,47,77,83,67,66,50,100,82,33,52,76,43,51,43,92,79,55,56,71,60,80,48,68,68,38,76,92,46,60,90,51,74,40,82,46,72,49,61,46,79,43,55,45,60,36,44,42,41,70,78,50,81,52,82,87,67,96,55,65,75,68,89,78,86,75,44,40,83,78,66,50,92,46,57,24,73,68,26,46,54,51,50,55,48,29,54,66,41,93,77,56,52,72,68,35,50,52,51,49,51,39,39,28,71,65,31,88,69,43,38,75,79,55,46,50,86,66,42,58,51,46,64,52,64,68,59,53,39,47,53,31,50,75,70,73,54

InterPro domains:
  IPR012912 Plasmid pRiA4b, Orf3-like domain [PF07929] (61-162)
  IPR012912 Plasmid pRiA4b, Orf3-like domain [PTHR41878] (69-163)
  IPR024047 MM3350-like superfamily [G3DSA:3.10.290.30] (22-171)
  IPR024047 MM3350-like superfamily [SSF159941] (63-163)